Protein AF-A0A9D7NFA4-F1 (afdb_monomer)

Mean predicted aligned error: 12.03 Å

Sequence (186 aa):
MKTFKITTPKNRMNIIETYPKIEFDIKPDEIQGLIDNHFIDKELNLKTDITSKLKDSLTKLLYAMVWKNGDLKKIKHIIKGIQNAKEDSDDQNDALVFYQFGKYLTKASGQPIIDQHVIRAFAVYRTKEDNEISSLRKLSTSKKADKSLIDEYKKWLCSEEITDELNKNQNIPTTLIKLLSHWERQ

Foldseek 3Di:
DDDDDPDDPPDPPPCCVVPPDDPAADALVVLVVCCVVQQADPLRAGDPCNQVVDDDPVVVVVVVVCVVVVNRVLRSLLSCLNNCLVPPDPVPFPPVQSSLNSSVRNVDPLRARDDLVLLLLLVLVPDPDPVVNVVSVVPPDDGPVSSVSSVVVSVVVVDPVPDPVLVVCPDDRSSVVVNVVVVVVD

Structure (mmCIF, N/CA/C/O backbone):
data_AF-A0A9D7NFA4-F1
#
_entry.id   AF-A0A9D7NFA4-F1
#
loop_
_atom_site.group_PDB
_atom_site.id
_atom_site.type_symbol
_atom_site.label_atom_id
_atom_site.label_alt_id
_atom_site.label_comp_id
_atom_site.label_asym_id
_atom_site.label_entity_id
_atom_site.label_seq_id
_atom_site.pdbx_PDB_ins_code
_atom_site.Cartn_x
_atom_site.Cartn_y
_atom_site.Cartn_z
_atom_site.occupancy
_atom_site.B_iso_or_equiv
_atom_site.auth_seq_id
_atom_site.auth_comp_id
_atom_site.auth_asym_id
_atom_site.auth_atom_id
_atom_site.pdbx_PDB_model_num
ATOM 1 N N . MET A 1 1 ? 33.292 -29.415 -27.892 1.00 36.66 1 MET A N 1
ATOM 2 C CA . MET A 1 1 ? 31.980 -28.968 -27.378 1.00 36.66 1 MET A CA 1
ATOM 3 C C . MET A 1 1 ? 32.005 -29.135 -25.859 1.00 36.66 1 MET A C 1
ATOM 5 O O . MET A 1 1 ? 32.055 -30.264 -25.395 1.00 36.66 1 MET A O 1
ATOM 9 N N . LYS A 1 2 ? 32.141 -28.050 -25.083 1.00 31.20 2 LYS A N 1
ATOM 10 C CA . LYS A 1 2 ? 32.174 -28.118 -23.610 1.00 31.20 2 LYS A CA 1
ATOM 11 C C . LYS A 1 2 ? 30.743 -27.969 -23.091 1.00 31.20 2 LYS A C 1
ATOM 13 O O . LYS A 1 2 ? 30.149 -26.910 -23.242 1.00 31.20 2 LYS A O 1
ATOM 18 N N . THR A 1 3 ? 30.191 -29.029 -22.513 1.00 29.86 3 THR A N 1
ATOM 19 C CA . THR A 1 3 ? 28.924 -28.995 -21.773 1.00 29.86 3 THR A CA 1
ATOM 20 C C . THR A 1 3 ? 29.118 -28.213 -20.477 1.00 29.86 3 THR A C 1
ATOM 22 O O . THR A 1 3 ? 29.822 -28.674 -19.577 1.00 29.86 3 THR A O 1
ATOM 25 N N . PHE A 1 4 ? 28.500 -27.037 -20.380 1.00 29.89 4 PHE A N 1
ATOM 26 C CA . PHE A 1 4 ? 28.385 -26.298 -19.127 1.00 29.89 4 PHE A CA 1
ATOM 27 C C . PHE A 1 4 ? 27.363 -27.006 -18.231 1.00 29.89 4 PHE A C 1
ATOM 29 O O . PHE A 1 4 ? 26.175 -27.054 -18.541 1.00 29.89 4 PHE A O 1
ATOM 36 N N . LYS A 1 5 ? 27.829 -27.589 -17.123 1.00 34.84 5 LYS A N 1
ATOM 37 C CA . LYS A 1 5 ? 26.946 -28.024 -16.038 1.00 34.84 5 LYS A CA 1
ATOM 38 C C . LYS A 1 5 ? 26.485 -26.778 -15.291 1.00 34.84 5 LYS A C 1
ATOM 40 O O . LYS A 1 5 ? 27.289 -26.143 -14.616 1.00 34.84 5 LYS A O 1
ATOM 45 N N . ILE A 1 6 ? 25.202 -26.450 -15.406 1.00 37.06 6 ILE A N 1
ATOM 46 C CA . ILE A 1 6 ? 24.556 -25.456 -14.549 1.00 37.06 6 ILE A CA 1
ATOM 47 C C . ILE A 1 6 ? 24.510 -26.056 -13.140 1.00 37.06 6 ILE A C 1
ATOM 49 O O . ILE A 1 6 ? 23.705 -26.939 -12.852 1.00 37.06 6 ILE A O 1
ATOM 53 N N . THR A 1 7 ? 25.421 -25.635 -12.266 1.00 39.03 7 THR A N 1
ATOM 54 C CA . THR A 1 7 ? 25.309 -25.896 -10.830 1.00 39.03 7 THR A CA 1
ATOM 55 C C . THR A 1 7 ? 24.300 -24.918 -10.251 1.00 39.03 7 THR A C 1
ATOM 57 O O . THR A 1 7 ? 24.555 -23.717 -10.206 1.00 39.03 7 THR A O 1
ATOM 60 N N . THR A 1 8 ? 23.152 -25.429 -9.815 1.00 39.62 8 THR A N 1
ATOM 61 C CA . THR A 1 8 ? 22.122 -24.661 -9.115 1.00 39.62 8 THR A CA 1
ATOM 62 C C . THR A 1 8 ? 22.730 -24.035 -7.852 1.00 39.62 8 THR A C 1
ATOM 64 O O . THR A 1 8 ? 23.309 -24.765 -7.039 1.00 39.62 8 THR A O 1
ATOM 67 N N . PRO A 1 9 ? 22.643 -22.708 -7.650 1.00 41.84 9 PRO A N 1
ATOM 68 C CA . PRO A 1 9 ? 23.208 -22.078 -6.465 1.00 41.84 9 PRO A CA 1
ATOM 69 C C . PRO A 1 9 ? 22.494 -22.585 -5.205 1.00 41.84 9 PRO A C 1
ATOM 71 O O . PRO A 1 9 ? 21.267 -22.598 -5.120 1.00 41.84 9 PRO A O 1
ATOM 74 N N . LYS A 1 10 ? 23.291 -22.985 -4.210 1.00 45.09 10 LYS A N 1
ATOM 75 C CA . LYS A 1 10 ? 22.898 -23.647 -2.948 1.00 45.09 10 LYS A CA 1
ATOM 76 C C . LYS A 1 10 ? 21.999 -22.800 -2.020 1.00 45.09 10 LYS A C 1
ATOM 78 O O . LYS A 1 10 ? 21.575 -23.293 -0.984 1.00 45.09 10 LYS A O 1
ATOM 83 N N . ASN A 1 11 ? 21.702 -21.552 -2.397 1.00 44.97 11 ASN A N 1
ATOM 84 C CA . ASN A 1 11 ? 21.015 -20.534 -1.591 1.00 44.97 11 ASN A CA 1
ATOM 85 C C . ASN A 1 11 ? 19.738 -20.000 -2.268 1.00 44.97 11 ASN A C 1
ATOM 87 O O . ASN A 1 11 ? 19.486 -18.796 -2.265 1.00 44.97 11 ASN A O 1
ATOM 91 N N . ARG A 1 12 ? 18.909 -20.860 -2.869 1.00 47.62 12 ARG A N 1
ATOM 92 C CA . ARG A 1 12 ? 17.528 -20.450 -3.164 1.00 47.62 12 ARG A CA 1
ATOM 93 C C . ARG A 1 12 ? 16.765 -20.457 -1.838 1.00 47.62 12 ARG A C 1
ATOM 95 O O . ARG A 1 12 ? 16.464 -21.530 -1.326 1.00 47.62 12 ARG A O 1
ATOM 102 N N . MET A 1 13 ? 16.505 -19.280 -1.255 1.00 48.34 13 MET A N 1
ATOM 103 C CA . MET A 1 13 ? 15.534 -19.177 -0.158 1.00 48.34 13 MET A CA 1
ATOM 104 C C . MET A 1 13 ? 14.236 -19.833 -0.625 1.00 48.34 13 MET A C 1
ATOM 106 O O . MET A 1 13 ? 13.799 -19.584 -1.752 1.00 48.34 13 MET A O 1
ATOM 110 N N . ASN A 1 14 ? 13.613 -20.654 0.218 1.00 53.94 14 ASN A N 1
ATOM 111 C CA . ASN A 1 14 ? 12.249 -21.088 -0.039 1.00 53.94 14 ASN A CA 1
ATOM 112 C C . ASN A 1 14 ? 11.329 -19.880 0.203 1.00 53.94 14 ASN A C 1
ATOM 114 O O . ASN A 1 14 ? 10.834 -19.652 1.308 1.00 53.94 14 ASN A O 1
ATOM 118 N N . ILE A 1 15 ? 11.215 -19.026 -0.821 1.00 54.88 15 ILE A N 1
ATOM 119 C CA . ILE A 1 15 ? 10.552 -17.714 -0.755 1.00 54.88 15 ILE A CA 1
ATOM 120 C C . ILE A 1 15 ? 9.106 -17.870 -0.277 1.00 54.88 15 ILE A C 1
ATOM 122 O O . ILE A 1 15 ? 8.622 -17.024 0.462 1.00 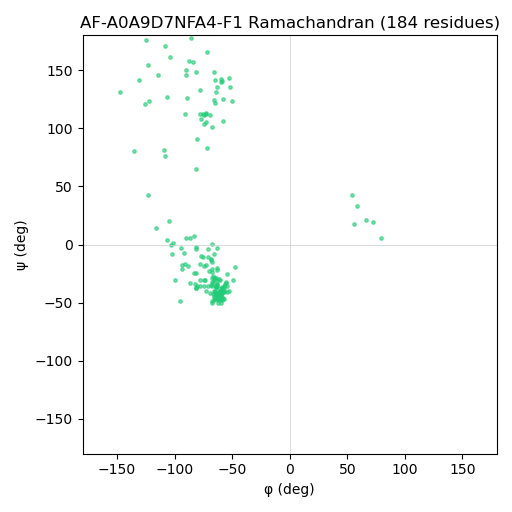54.88 15 ILE A O 1
ATOM 126 N N . ILE A 1 16 ? 8.450 -18.974 -0.641 1.00 56.06 16 ILE A N 1
ATOM 127 C CA . ILE A 1 16 ? 7.048 -19.249 -0.313 1.00 56.06 16 ILE A CA 1
ATOM 128 C C . ILE A 1 16 ? 6.868 -19.512 1.188 1.00 56.06 16 ILE A C 1
ATOM 130 O O . ILE A 1 16 ? 5.932 -18.994 1.790 1.00 56.06 16 ILE A O 1
ATOM 134 N N . GLU A 1 17 ? 7.776 -20.271 1.806 1.00 61.81 17 GLU A N 1
ATOM 135 C CA . GLU A 1 17 ? 7.734 -20.556 3.249 1.00 61.81 17 GLU A CA 1
ATOM 136 C C . GLU A 1 17 ? 8.142 -19.341 4.089 1.00 61.81 17 GLU A C 1
ATOM 138 O O . GLU A 1 17 ? 7.654 -19.160 5.202 1.00 61.81 17 GLU A O 1
ATOM 143 N N . THR A 1 18 ? 9.024 -18.493 3.554 1.00 62.25 18 THR A N 1
ATOM 144 C CA . THR A 1 18 ? 9.566 -17.336 4.287 1.00 62.25 18 THR A CA 1
ATOM 145 C C . THR A 1 18 ? 8.674 -16.096 4.155 1.00 62.25 18 THR A C 1
ATOM 147 O O . THR A 1 18 ? 8.568 -15.306 5.091 1.00 62.25 18 THR A O 1
ATOM 150 N N . TYR A 1 19 ? 8.018 -15.923 3.005 1.00 67.81 19 TYR A N 1
ATOM 151 C CA . TYR A 1 19 ? 7.175 -14.774 2.678 1.00 67.81 19 TYR A CA 1
ATOM 152 C C . TYR A 1 19 ? 5.869 -15.254 2.035 1.00 67.81 19 TYR A C 1
ATOM 154 O O . TYR A 1 19 ? 5.738 -15.237 0.805 1.00 67.81 19 TYR A O 1
ATOM 162 N N . PRO A 1 20 ? 4.897 -15.700 2.851 1.00 74.19 20 PRO A N 1
ATOM 163 C CA . PRO A 1 20 ? 3.624 -16.177 2.339 1.00 74.19 20 PRO A CA 1
ATOM 164 C C . PRO A 1 20 ? 2.913 -15.077 1.550 1.00 74.19 20 PRO A C 1
ATOM 166 O O . PRO A 1 20 ? 2.953 -13.891 1.893 1.00 74.19 20 PRO A O 1
ATOM 169 N N . LYS A 1 21 ? 2.245 -15.483 0.471 1.00 78.31 21 LYS A N 1
ATOM 170 C CA . LYS A 1 21 ? 1.473 -14.575 -0.373 1.00 78.31 21 LYS A CA 1
ATOM 171 C C . LYS A 1 21 ? 0.298 -13.989 0.413 1.00 78.31 21 LYS A C 1
ATOM 173 O O . LYS A 1 21 ? -0.368 -14.670 1.187 1.00 78.31 21 LYS A O 1
ATOM 178 N N . ILE A 1 22 ? 0.024 -12.707 0.175 1.00 84.62 22 ILE A N 1
ATOM 179 C CA . ILE A 1 22 ? -1.189 -12.047 0.668 1.00 84.62 22 ILE A CA 1
ATOM 180 C C . ILE A 1 22 ? -2.371 -12.563 -0.160 1.00 84.62 22 ILE A C 1
ATOM 182 O O . ILE A 1 22 ? -2.508 -12.180 -1.326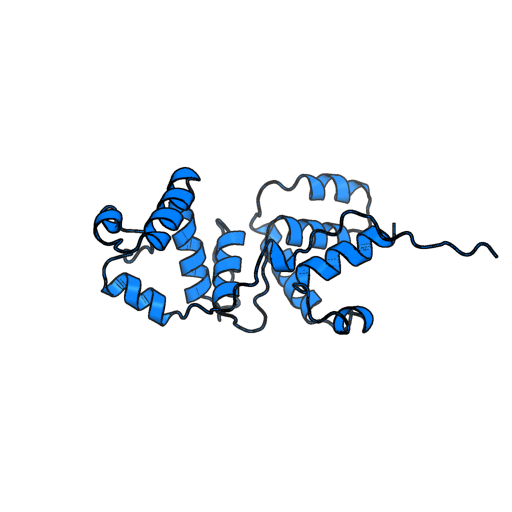 1.00 84.62 22 ILE A O 1
ATOM 186 N N . GLU A 1 23 ? -3.193 -13.430 0.430 1.00 88.56 23 GLU A N 1
ATOM 187 C CA . GLU A 1 23 ? -4.351 -14.055 -0.233 1.00 88.56 23 GLU A CA 1
ATOM 188 C C . GLU A 1 23 ? -5.645 -13.237 -0.129 1.00 88.56 23 GLU A C 1
ATOM 190 O O . GLU A 1 23 ? -6.549 -13.433 -0.933 1.00 88.56 23 GLU A O 1
ATOM 195 N N . PHE A 1 24 ? -5.729 -12.297 0.813 1.00 91.25 24 PHE A N 1
ATOM 196 C CA . PHE A 1 24 ? -6.901 -11.434 0.964 1.00 91.25 24 PHE A CA 1
ATOM 197 C C . PHE A 1 24 ? -6.852 -10.219 0.030 1.00 91.25 24 PHE A C 1
ATOM 199 O O . PHE A 1 24 ? -5.776 -9.774 -0.391 1.00 91.25 24 PHE A O 1
ATOM 206 N N . ASP A 1 25 ? -8.029 -9.671 -0.255 1.00 94.62 25 ASP A N 1
ATOM 207 C CA . ASP A 1 25 ? -8.237 -8.342 -0.813 1.00 94.62 25 ASP A CA 1
ATOM 208 C C . ASP A 1 25 ? -8.718 -7.361 0.267 1.00 94.62 25 ASP A C 1
ATOM 210 O O . ASP A 1 25 ? -9.170 -7.771 1.334 1.00 94.62 25 ASP A O 1
ATOM 214 N N . ILE A 1 26 ? -8.583 -6.059 0.005 1.00 95.88 26 ILE A N 1
ATOM 215 C CA . ILE A 1 26 ? -9.225 -5.007 0.803 1.00 95.88 26 ILE A CA 1
ATOM 216 C C . ILE A 1 26 ? -10.098 -4.171 -0.120 1.00 95.88 26 ILE A C 1
ATOM 218 O O . ILE A 1 26 ? -9.616 -3.602 -1.106 1.00 95.88 26 ILE A O 1
ATOM 222 N N . LYS A 1 27 ? -11.380 -4.074 0.217 1.00 94.50 27 LYS A N 1
ATOM 223 C CA . LYS A 1 27 ? -12.373 -3.337 -0.562 1.00 94.50 27 LYS A CA 1
ATOM 224 C C . LYS A 1 27 ? -12.468 -1.880 -0.105 1.00 94.50 27 LYS A C 1
ATOM 226 O O . LYS A 1 27 ? -12.301 -1.593 1.081 1.00 94.50 27 LYS A O 1
ATOM 231 N N . PRO A 1 28 ? -12.818 -0.946 -1.008 1.00 93.12 28 PRO A N 1
ATOM 232 C CA . PRO A 1 28 ? -13.076 0.443 -0.629 1.00 93.12 28 PRO A CA 1
ATOM 233 C C . PRO A 1 28 ? -14.125 0.596 0.486 1.00 93.12 28 PRO A C 1
ATOM 235 O O . PRO A 1 28 ? -13.958 1.437 1.365 1.00 93.12 28 PRO A O 1
ATOM 238 N N . ASP A 1 29 ? -15.153 -0.257 0.514 1.00 94.19 29 ASP A N 1
ATOM 239 C CA . ASP A 1 29 ? -16.201 -0.213 1.545 1.00 94.19 29 ASP A CA 1
ATOM 240 C C . ASP A 1 29 ? -15.679 -0.598 2.941 1.00 94.19 29 ASP A C 1
ATOM 242 O O . ASP A 1 29 ? -16.161 -0.087 3.950 1.00 94.19 29 ASP A O 1
ATOM 246 N N . GLU A 1 30 ? -14.647 -1.445 3.028 1.00 95.56 30 GLU A N 1
ATOM 247 C CA . GLU A 1 30 ? -14.002 -1.763 4.309 1.00 95.56 30 GLU A CA 1
ATOM 248 C C . GLU A 1 30 ? -13.267 -0.543 4.871 1.00 95.56 30 GLU A C 1
ATOM 250 O O . GLU A 1 30 ? -13.298 -0.297 6.077 1.00 95.56 30 GLU A O 1
ATOM 255 N N . ILE A 1 31 ? -12.672 0.276 3.996 1.00 95.25 31 ILE A N 1
ATOM 256 C CA . ILE A 1 31 ? -12.083 1.563 4.383 1.00 95.25 31 ILE A CA 1
ATOM 257 C C . ILE A 1 31 ? -13.164 2.518 4.884 1.00 95.25 31 ILE A C 1
ATOM 259 O O . ILE A 1 31 ? -12.956 3.179 5.902 1.00 95.25 31 ILE A O 1
ATOM 263 N N . GLN A 1 32 ? -14.320 2.569 4.218 1.00 93.44 32 GLN A N 1
ATOM 264 C CA . GLN A 1 32 ? -15.445 3.373 4.694 1.00 93.44 32 GLN A CA 1
ATOM 265 C C . GLN A 1 32 ? -15.880 2.928 6.097 1.00 93.44 32 GLN A C 1
ATOM 267 O O . GLN A 1 32 ? -16.026 3.760 6.990 1.00 93.44 32 GLN A O 1
ATOM 272 N N . GLY A 1 33 ? -15.930 1.616 6.344 1.00 94.94 33 GLY A N 1
ATOM 273 C CA . GLY A 1 33 ? -16.165 1.063 7.675 1.00 94.94 33 GLY A CA 1
ATOM 274 C C . GLY A 1 33 ? -15.151 1.535 8.727 1.00 94.94 33 GLY A C 1
ATOM 275 O O . GLY A 1 33 ? -15.528 1.771 9.874 1.00 94.94 33 GLY A O 1
ATOM 276 N N . LEU A 1 34 ? -13.876 1.732 8.375 1.00 93.88 34 LEU A N 1
ATOM 277 C CA . LEU A 1 34 ? -12.877 2.284 9.303 1.00 93.88 34 LEU A CA 1
ATOM 278 C C . LEU A 1 34 ? -13.135 3.760 9.642 1.00 93.88 34 LEU A C 1
ATOM 280 O O . LEU A 1 34 ? -12.868 4.172 10.776 1.00 93.88 34 LEU A O 1
ATOM 284 N N . ILE A 1 35 ? -13.647 4.546 8.689 1.00 93.62 35 ILE A N 1
ATOM 285 C CA . ILE A 1 35 ? -14.050 5.944 8.911 1.00 93.62 35 ILE A CA 1
ATOM 286 C C . ILE A 1 35 ? -15.262 5.975 9.847 1.00 93.62 35 ILE A C 1
ATOM 288 O O . ILE A 1 35 ? -15.232 6.649 10.878 1.00 93.62 35 ILE A O 1
ATOM 292 N N . ASP A 1 36 ? -16.290 5.188 9.536 1.00 94.06 36 ASP A N 1
ATOM 293 C CA . ASP A 1 36 ? -17.557 5.166 10.274 1.00 94.06 36 ASP A CA 1
ATOM 294 C C . ASP A 1 36 ? -17.362 4.680 11.721 1.00 94.06 36 ASP A C 1
ATOM 296 O O . ASP A 1 36 ? -17.931 5.227 12.668 1.00 94.06 36 ASP A O 1
ATOM 300 N N . ASN A 1 37 ? -16.465 3.711 11.929 1.00 91.75 37 ASN A N 1
ATOM 301 C CA . ASN A 1 37 ? -16.087 3.218 13.257 1.00 91.75 37 ASN A CA 1
ATOM 302 C C . ASN A 1 37 ? -15.016 4.080 13.959 1.00 91.75 37 ASN A C 1
ATOM 304 O O . ASN A 1 37 ? -14.520 3.720 15.031 1.00 91.75 37 ASN A O 1
ATOM 308 N N . HIS A 1 38 ? -14.665 5.237 13.389 1.00 91.69 38 HIS A N 1
ATOM 309 C CA . HIS A 1 38 ? -13.732 6.206 13.964 1.00 91.69 38 HIS A CA 1
ATOM 310 C C . HIS A 1 38 ? -12.330 5.623 14.243 1.00 91.69 38 HIS A C 1
ATOM 312 O O . HIS A 1 38 ? -11.683 6.001 15.226 1.00 91.69 38 HIS A O 1
ATOM 318 N N . PHE A 1 39 ? -11.853 4.684 13.420 1.00 92.81 39 PHE A N 1
ATOM 319 C CA . PHE A 1 39 ? -10.454 4.229 13.445 1.00 92.81 39 PHE A CA 1
ATOM 320 C C . PHE A 1 39 ? -9.542 5.199 12.688 1.00 92.81 39 PHE A C 1
ATOM 322 O O . PHE A 1 39 ? -8.408 5.444 13.108 1.00 92.81 39 PHE A O 1
ATOM 329 N N . ILE A 1 40 ? -10.062 5.782 11.608 1.00 94.31 40 ILE A N 1
ATOM 330 C CA . ILE A 1 40 ? -9.400 6.809 10.802 1.00 94.31 40 ILE A CA 1
ATOM 331 C C . ILE A 1 40 ? -10.260 8.075 10.714 1.00 94.31 40 ILE A C 1
ATOM 333 O O . ILE A 1 40 ? -11.474 8.030 10.908 1.00 94.31 40 ILE A O 1
ATOM 337 N N . ASP A 1 41 ? -9.625 9.223 10.489 1.00 93.12 41 ASP A N 1
ATOM 338 C CA . ASP A 1 41 ? -10.311 10.482 10.185 1.00 93.12 41 ASP A CA 1
ATOM 339 C C . ASP A 1 41 ? -10.622 10.637 8.686 1.00 93.12 41 ASP A C 1
ATOM 341 O O . ASP A 1 41 ? -10.303 9.771 7.868 1.00 93.12 41 ASP A O 1
ATOM 345 N N . LYS A 1 42 ? -11.287 11.742 8.324 1.00 90.31 42 LYS A N 1
ATOM 346 C CA . LYS A 1 42 ? -11.664 12.035 6.931 1.00 90.31 42 LYS A CA 1
ATOM 347 C C . LYS A 1 42 ? -10.438 12.304 6.056 1.00 90.31 42 LYS A C 1
ATOM 349 O O . LYS A 1 42 ? -10.492 12.153 4.841 1.00 90.31 42 LYS A O 1
ATOM 354 N N . GLU A 1 43 ? -9.329 12.672 6.681 1.00 90.88 43 GLU A N 1
ATOM 355 C CA . GLU A 1 43 ? -8.019 12.885 6.087 1.00 90.88 43 GLU A CA 1
ATOM 356 C C . GLU A 1 43 ? -7.192 11.583 5.994 1.00 90.88 43 GLU A C 1
ATOM 358 O O . GLU A 1 43 ? -6.032 11.616 5.565 1.00 90.88 43 GLU A O 1
ATOM 363 N N . LEU A 1 44 ? -7.798 10.436 6.338 1.00 92.62 44 LEU A N 1
ATOM 364 C CA . LEU A 1 44 ? -7.246 9.077 6.283 1.00 92.62 44 LEU A CA 1
ATOM 365 C C . LEU A 1 44 ? -6.081 8.824 7.254 1.00 92.62 44 LEU A C 1
ATOM 367 O O . LEU A 1 44 ? -5.280 7.906 7.052 1.00 92.62 44 LEU A O 1
ATOM 371 N N . ASN A 1 45 ? -5.959 9.624 8.312 1.00 92.94 45 ASN A N 1
ATOM 372 C CA . ASN A 1 45 ? -5.000 9.396 9.387 1.00 92.94 45 ASN A CA 1
ATOM 373 C C . ASN A 1 45 ? -5.628 8.539 10.485 1.00 92.94 45 ASN A C 1
ATOM 375 O O . ASN A 1 45 ? -6.813 8.656 10.792 1.00 92.94 45 ASN A O 1
ATOM 379 N N . LEU A 1 46 ? -4.811 7.698 11.122 1.00 92.44 46 LEU A N 1
ATOM 380 C CA . LEU A 1 46 ? -5.229 6.969 12.317 1.00 92.44 46 LEU A CA 1
ATOM 381 C C . LEU A 1 46 ? -5.534 7.953 13.449 1.00 92.44 46 LEU A C 1
ATOM 383 O O . LEU A 1 46 ? -4.750 8.871 13.709 1.00 92.44 46 LEU A O 1
ATOM 387 N N . LYS A 1 47 ? -6.647 7.735 14.153 1.00 91.12 47 LYS A N 1
ATOM 388 C CA . LYS A 1 47 ? -6.990 8.520 15.343 1.00 91.12 47 LYS A CA 1
ATOM 389 C C . LYS A 1 47 ? -5.982 8.277 16.473 1.00 91.12 47 LYS A C 1
ATOM 391 O O . LYS A 1 47 ? -5.435 7.185 16.618 1.00 91.12 47 LYS A O 1
ATOM 396 N N . THR A 1 48 ? -5.737 9.292 17.299 1.00 85.94 48 THR A N 1
ATOM 397 C CA . THR A 1 48 ? -4.735 9.239 18.381 1.00 85.94 48 THR A CA 1
ATOM 398 C C . THR A 1 48 ? -5.095 8.260 19.499 1.00 85.94 48 THR A C 1
ATOM 400 O O . THR A 1 48 ? -4.206 7.717 20.149 1.00 85.94 48 THR A O 1
ATOM 403 N N . ASP A 1 49 ? -6.384 7.999 19.702 1.00 89.06 49 ASP A N 1
ATOM 404 C CA . ASP A 1 49 ? -6.931 7.086 20.707 1.00 89.06 49 ASP A CA 1
ATOM 405 C C . ASP A 1 49 ? -7.088 5.642 20.196 1.00 89.06 49 ASP A C 1
ATOM 407 O O . ASP A 1 49 ? -7.612 4.788 20.916 1.00 89.06 49 ASP A O 1
ATOM 411 N N . ILE A 1 50 ? -6.621 5.335 18.977 1.00 90.81 50 ILE A N 1
ATOM 412 C CA . ILE A 1 50 ? -6.826 4.033 18.323 1.00 90.81 50 ILE A CA 1
ATOM 413 C C . ILE A 1 50 ? -6.343 2.848 19.164 1.00 90.81 50 ILE A C 1
ATOM 415 O O . ILE A 1 50 ? -6.962 1.787 19.137 1.00 90.81 50 ILE A O 1
ATOM 419 N N . THR A 1 51 ? -5.285 3.023 19.961 1.00 90.81 51 THR A N 1
ATOM 420 C CA . THR A 1 51 ? -4.712 1.967 20.812 1.00 90.81 51 THR A CA 1
ATOM 421 C C . THR A 1 51 ? -5.708 1.426 21.834 1.00 90.81 51 THR A C 1
ATOM 423 O O . THR A 1 51 ? -5.663 0.238 22.144 1.00 90.81 51 THR A O 1
ATOM 426 N N . SER A 1 52 ? -6.647 2.256 22.302 1.00 91.19 52 SER A N 1
ATOM 427 C CA . SER A 1 52 ? -7.724 1.840 23.210 1.00 91.19 52 SER A CA 1
ATOM 428 C C . SER A 1 52 ? -8.769 0.942 22.533 1.00 91.19 52 SER A C 1
ATOM 430 O O . SER A 1 52 ? -9.451 0.166 23.201 1.00 91.19 52 SER A O 1
ATOM 432 N N . LYS A 1 53 ? -8.871 1.011 21.198 1.00 90.06 53 LYS A N 1
ATOM 433 C CA . LYS A 1 53 ? -9.824 0.249 20.376 1.00 90.06 53 LYS A CA 1
ATOM 434 C C . LYS A 1 53 ? -9.254 -1.087 19.894 1.00 90.06 53 LYS A C 1
ATOM 436 O O . LYS A 1 53 ? -10.020 -1.957 19.482 1.00 90.06 53 LYS A O 1
ATOM 441 N N . LEU A 1 54 ? -7.932 -1.274 19.952 1.00 91.94 54 LEU A N 1
ATOM 442 C CA . LEU A 1 54 ? -7.276 -2.518 19.546 1.00 91.94 54 LEU A CA 1
ATOM 443 C C . LEU A 1 54 ? -7.502 -3.594 20.613 1.00 91.94 54 LEU A C 1
ATOM 445 O O . LEU A 1 54 ? -6.980 -3.503 21.725 1.00 91.94 54 LEU A O 1
ATOM 449 N N . LYS A 1 55 ? -8.277 -4.630 20.285 1.00 90.75 55 LYS A N 1
ATOM 450 C CA . LYS A 1 55 ? -8.625 -5.695 21.240 1.00 90.75 55 LYS A CA 1
ATOM 451 C C . LYS A 1 55 ? -7.689 -6.891 21.130 1.00 90.75 55 LYS A C 1
ATOM 453 O O . LYS A 1 55 ? -7.154 -7.339 22.147 1.00 90.75 55 LYS A O 1
ATOM 458 N N . ASP A 1 56 ? -7.458 -7.369 19.915 1.00 94.94 56 ASP A N 1
ATOM 459 C CA . ASP A 1 56 ? -6.720 -8.599 19.663 1.00 94.94 56 ASP A CA 1
ATOM 460 C C . ASP A 1 56 ? -5.194 -8.398 19.704 1.00 94.94 56 ASP A C 1
ATOM 462 O O . ASP A 1 56 ? -4.656 -7.328 19.403 1.00 94.94 56 ASP A O 1
ATOM 466 N N . SER A 1 57 ? -4.484 -9.445 20.127 1.00 96.69 57 SER A N 1
ATOM 467 C CA . SER A 1 57 ? -3.031 -9.403 20.322 1.00 96.69 57 SER A CA 1
ATOM 468 C C . SER A 1 57 ? -2.257 -9.255 19.014 1.00 96.69 57 SER A C 1
ATOM 470 O O . SER A 1 57 ? -1.209 -8.612 19.004 1.00 96.69 57 SER A O 1
ATOM 472 N N . LEU A 1 58 ? -2.765 -9.810 17.910 1.00 95.81 58 LEU A N 1
ATOM 473 C CA . LEU A 1 58 ? -2.097 -9.738 16.613 1.00 95.81 58 LEU A CA 1
ATOM 474 C C . LEU A 1 58 ? -2.091 -8.298 16.087 1.00 95.81 58 LEU A C 1
ATOM 476 O O . LEU A 1 58 ? -1.029 -7.774 15.760 1.00 95.81 58 LEU A O 1
ATOM 480 N N . THR A 1 59 ? -3.232 -7.612 16.098 1.00 94.06 59 THR A N 1
ATOM 481 C CA . THR A 1 59 ? -3.342 -6.208 15.686 1.00 94.06 59 THR A CA 1
ATOM 482 C C . THR A 1 59 ? -2.499 -5.296 16.569 1.00 94.06 59 THR A C 1
ATOM 484 O O . THR A 1 59 ? -1.856 -4.381 16.060 1.0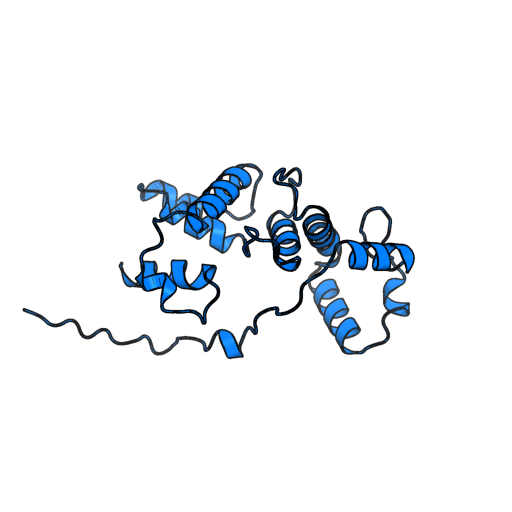0 94.06 59 THR A O 1
ATOM 487 N N . LYS A 1 60 ? -2.422 -5.558 17.882 1.00 95.69 60 LYS A N 1
ATOM 488 C CA . LYS A 1 60 ? -1.518 -4.823 18.787 1.00 95.69 60 LYS A CA 1
ATOM 489 C C . LYS A 1 60 ? -0.051 -4.977 18.384 1.00 95.69 60 LYS A C 1
ATOM 491 O O . LYS A 1 60 ? 0.671 -3.982 18.357 1.00 95.69 60 LYS A O 1
ATOM 496 N N . LEU A 1 61 ? 0.384 -6.193 18.046 1.00 97.38 61 LEU A N 1
ATOM 497 C CA . LEU A 1 61 ? 1.752 -6.457 17.585 1.00 97.38 61 LEU A CA 1
ATOM 498 C C . LEU A 1 61 ? 2.038 -5.778 16.241 1.00 97.38 61 LEU A C 1
ATOM 500 O O . LEU A 1 61 ? 3.070 -5.123 16.096 1.00 97.38 61 LEU A O 1
ATOM 504 N N . LEU A 1 62 ? 1.112 -5.877 15.284 1.00 94.81 62 LEU A N 1
ATOM 505 C CA . LEU A 1 62 ? 1.230 -5.214 13.984 1.00 94.81 62 LEU A CA 1
ATOM 506 C C . LEU A 1 62 ? 1.294 -3.689 14.145 1.00 94.81 62 LEU A C 1
ATOM 508 O O . LEU A 1 62 ? 2.184 -3.050 13.587 1.00 94.81 62 LEU A O 1
ATOM 512 N N . TYR A 1 63 ? 0.424 -3.108 14.974 1.00 94.88 63 TYR A N 1
ATOM 513 C CA . TYR A 1 63 ? 0.451 -1.680 15.287 1.00 94.88 63 TYR A CA 1
ATOM 514 C C . TYR A 1 63 ? 1.779 -1.265 15.931 1.00 94.88 63 TYR A C 1
ATOM 516 O O . TYR A 1 63 ? 2.387 -0.286 15.499 1.00 94.88 63 TYR A O 1
ATOM 524 N N . ALA A 1 64 ? 2.265 -2.014 16.927 1.00 95.50 64 ALA A N 1
ATOM 525 C CA . ALA A 1 64 ? 3.532 -1.727 17.600 1.00 95.50 64 ALA A CA 1
ATOM 526 C C . ALA A 1 64 ? 4.725 -1.765 16.631 1.00 95.50 64 ALA A C 1
ATOM 528 O O . ALA A 1 64 ? 5.596 -0.896 16.697 1.00 95.50 64 ALA A O 1
ATOM 529 N N . MET A 1 65 ? 4.744 -2.720 15.698 1.00 96.56 65 MET A N 1
ATOM 530 C CA . MET A 1 65 ? 5.764 -2.806 14.649 1.00 96.56 65 MET A CA 1
ATOM 531 C C . MET A 1 65 ? 5.741 -1.585 13.725 1.00 96.56 65 MET A C 1
ATOM 533 O O . MET A 1 65 ? 6.783 -0.973 13.485 1.00 96.56 65 MET A O 1
ATOM 537 N N . VAL A 1 66 ? 4.556 -1.189 13.252 1.00 94.00 66 VAL A N 1
ATOM 538 C CA . VAL A 1 66 ? 4.391 -0.011 12.386 1.00 94.00 66 VAL A CA 1
ATOM 539 C C . VAL A 1 66 ? 4.758 1.279 13.130 1.00 94.00 66 VAL A C 1
ATOM 541 O O . VAL A 1 66 ? 5.437 2.141 12.570 1.00 94.00 66 VAL A O 1
ATOM 544 N N . TRP A 1 67 ? 4.368 1.412 14.403 1.00 94.38 67 TRP A N 1
ATOM 545 C CA . TRP A 1 67 ? 4.731 2.551 15.252 1.00 94.38 67 TRP A CA 1
ATOM 546 C C . TRP A 1 67 ? 6.247 2.644 15.456 1.00 94.38 67 TRP A C 1
ATOM 548 O O . TRP A 1 67 ? 6.829 3.694 15.188 1.00 94.38 67 TRP A O 1
ATOM 558 N N . LYS A 1 68 ? 6.900 1.538 15.843 1.00 95.56 68 LYS A N 1
ATOM 559 C CA . LYS A 1 68 ? 8.356 1.469 16.060 1.00 95.56 68 LYS A CA 1
ATOM 560 C C . LYS A 1 68 ? 9.144 1.868 14.811 1.00 95.56 68 LYS A C 1
ATOM 562 O O . LYS A 1 68 ? 10.187 2.503 14.928 1.00 95.56 68 LYS A O 1
ATOM 567 N N . ASN A 1 69 ? 8.657 1.496 13.630 1.00 93.06 69 ASN A N 1
ATOM 568 C CA . ASN A 1 69 ? 9.313 1.809 12.362 1.00 93.06 69 ASN A CA 1
ATOM 569 C C . ASN A 1 69 ? 9.016 3.235 11.855 1.00 93.06 69 ASN A C 1
ATOM 571 O O . ASN A 1 69 ? 9.570 3.645 10.839 1.00 93.06 69 ASN A O 1
ATOM 575 N N . GLY A 1 70 ? 8.163 4.006 12.542 1.00 90.81 70 GLY A N 1
ATOM 576 C CA . GLY A 1 70 ? 7.762 5.348 12.106 1.00 90.81 70 GLY A CA 1
ATOM 577 C C . GLY A 1 70 ? 6.809 5.345 10.903 1.00 90.81 70 GLY A C 1
ATOM 578 O O . GLY A 1 70 ? 6.662 6.358 10.218 1.00 90.81 70 GLY A O 1
ATOM 579 N N . ASP A 1 71 ? 6.142 4.21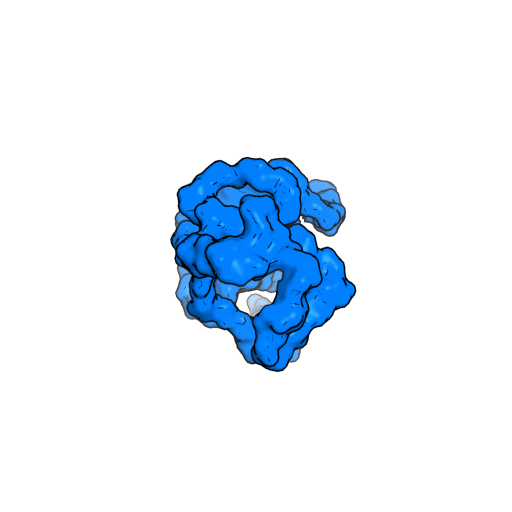8 10.647 1.00 92.50 71 ASP A N 1
ATOM 580 C CA . ASP A 1 71 ? 5.395 3.961 9.415 1.00 92.50 71 ASP A CA 1
ATOM 581 C C . ASP A 1 71 ? 3.903 4.304 9.512 1.00 92.50 71 ASP A C 1
ATOM 583 O O . ASP A 1 71 ? 3.193 4.253 8.509 1.00 92.50 71 ASP A O 1
ATOM 587 N N . LEU A 1 72 ? 3.403 4.730 10.677 1.00 91.75 72 LEU A N 1
ATOM 588 C CA . LEU A 1 72 ? 1.973 5.030 10.861 1.00 91.75 72 LEU A CA 1
ATOM 589 C C . LEU A 1 72 ? 1.455 6.080 9.873 1.00 91.75 72 LEU A C 1
ATOM 591 O O . LEU A 1 72 ? 0.375 5.932 9.308 1.00 91.75 72 LEU A O 1
ATOM 595 N N . LYS A 1 73 ? 2.257 7.115 9.595 1.00 90.19 73 LYS A N 1
ATOM 596 C CA . LYS A 1 73 ? 1.904 8.165 8.625 1.00 90.19 73 LYS A CA 1
ATOM 597 C C . LYS A 1 73 ? 1.844 7.653 7.184 1.00 90.19 73 LYS A C 1
ATOM 599 O O . LYS A 1 73 ? 1.316 8.354 6.326 1.00 90.19 73 LYS A O 1
ATOM 604 N N . LYS A 1 74 ? 2.394 6.465 6.909 1.00 91.75 74 LYS A N 1
ATOM 605 C CA . LYS A 1 74 ? 2.423 5.854 5.577 1.00 91.75 74 LYS A CA 1
ATOM 606 C C . LYS A 1 74 ? 1.126 5.114 5.252 1.00 91.75 74 LYS A C 1
ATOM 608 O O . LYS A 1 74 ? 0.774 5.025 4.079 1.00 91.75 74 LYS A O 1
ATOM 613 N N . ILE A 1 75 ? 0.375 4.676 6.271 1.00 93.62 75 ILE A N 1
ATOM 614 C CA . ILE A 1 75 ? -0.902 3.958 6.114 1.00 93.62 75 ILE A CA 1
ATOM 615 C C . ILE A 1 75 ? -1.890 4.747 5.249 1.00 93.62 75 ILE A C 1
ATOM 617 O O . ILE A 1 75 ? -2.504 4.167 4.358 1.00 93.62 75 ILE A O 1
ATOM 621 N N . LYS A 1 76 ? -1.975 6.074 5.411 1.00 94.00 76 LYS A N 1
ATOM 622 C CA . LYS A 1 76 ? -2.854 6.920 4.587 1.00 94.00 76 LYS A CA 1
ATOM 623 C C . LYS A 1 76 ? -2.604 6.768 3.082 1.00 94.00 76 LYS A C 1
ATOM 625 O O . LYS A 1 76 ? -3.532 6.872 2.293 1.00 94.00 76 LYS A O 1
ATOM 630 N N . H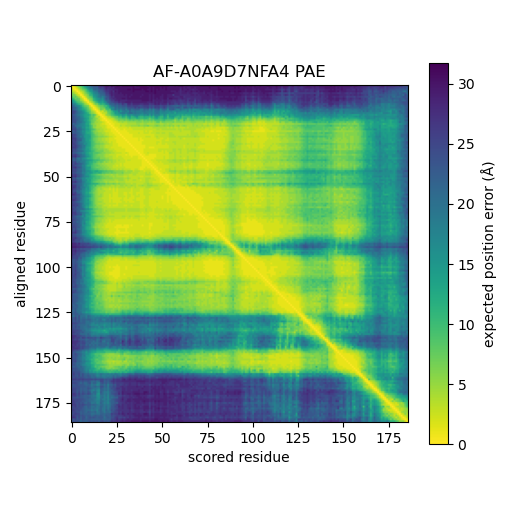IS A 1 77 ? -1.359 6.513 2.667 1.00 93.50 77 HIS A N 1
ATOM 631 C CA . HIS A 1 77 ? -1.023 6.329 1.255 1.00 93.50 77 HIS A CA 1
ATOM 632 C C . HIS A 1 77 ? -1.486 4.964 0.742 1.00 93.50 77 HIS A C 1
ATOM 634 O O . HIS A 1 77 ? -1.969 4.888 -0.382 1.00 93.50 77 HIS A O 1
ATOM 640 N N . ILE A 1 78 ? -1.424 3.925 1.582 1.00 95.00 78 ILE A N 1
ATOM 641 C CA . ILE A 1 78 ? -2.012 2.611 1.285 1.00 95.00 78 ILE A CA 1
ATOM 642 C C . ILE A 1 78 ? -3.531 2.749 1.133 1.00 95.00 78 ILE A C 1
ATOM 644 O O . ILE A 1 78 ? -4.089 2.287 0.143 1.00 95.00 78 ILE A O 1
ATOM 648 N N . ILE A 1 79 ? -4.190 3.455 2.061 1.00 95.19 79 ILE A N 1
ATOM 649 C CA . ILE A 1 79 ? -5.640 3.690 2.016 1.00 95.19 79 ILE A CA 1
ATOM 650 C C . ILE A 1 79 ? -6.042 4.424 0.729 1.00 95.19 79 ILE A C 1
ATOM 652 O O . ILE A 1 79 ? -6.953 3.982 0.033 1.00 95.19 79 ILE A O 1
ATOM 656 N N . LYS A 1 80 ? -5.322 5.491 0.361 1.00 93.88 80 LYS A N 1
ATOM 657 C CA . LYS A 1 80 ? -5.533 6.191 -0.918 1.00 93.88 80 LYS A CA 1
ATOM 658 C C . LYS A 1 80 ? -5.386 5.263 -2.123 1.00 93.88 80 LYS A C 1
ATOM 660 O O . LYS A 1 80 ? -6.157 5.362 -3.069 1.00 93.88 80 LYS A O 1
ATOM 665 N N . GLY A 1 81 ? -4.403 4.362 -2.094 1.00 93.25 81 GLY A N 1
ATOM 666 C CA . GLY A 1 81 ? -4.213 3.365 -3.146 1.00 93.25 81 GLY A CA 1
ATOM 667 C C . GLY A 1 81 ? -5.413 2.431 -3.290 1.00 93.25 81 GLY A C 1
ATOM 668 O O . GLY A 1 81 ? -5.838 2.152 -4.404 1.00 93.25 81 GLY A O 1
ATOM 669 N N . ILE A 1 82 ? -5.993 1.999 -2.168 1.00 94.62 82 ILE A N 1
ATOM 670 C CA . ILE A 1 82 ? -7.186 1.142 -2.149 1.00 94.62 82 ILE A CA 1
ATOM 671 C C . ILE A 1 82 ? -8.399 1.876 -2.734 1.00 94.62 82 ILE A C 1
ATOM 673 O O . ILE A 1 82 ? -9.096 1.329 -3.586 1.00 94.62 82 ILE A O 1
ATOM 677 N N . GLN A 1 83 ? -8.633 3.124 -2.316 1.00 92.25 83 GLN A N 1
ATOM 678 C CA . GLN A 1 83 ? -9.767 3.926 -2.794 1.00 92.25 83 GLN A CA 1
ATOM 679 C C . GLN A 1 83 ? -9.681 4.223 -4.300 1.00 92.25 83 GLN A C 1
ATOM 681 O O . GLN A 1 83 ? -10.695 4.178 -4.992 1.00 92.25 83 GLN A O 1
ATOM 686 N N . ASN A 1 84 ? -8.469 4.429 -4.820 1.00 90.44 84 ASN A N 1
ATOM 687 C CA . ASN A 1 84 ? -8.239 4.861 -6.200 1.00 90.44 84 ASN A CA 1
ATOM 688 C C . ASN A 1 84 ? -7.744 3.723 -7.111 1.00 90.44 84 ASN A C 1
ATOM 690 O O . ASN A 1 84 ? -7.142 3.969 -8.153 1.00 90.44 84 ASN A O 1
ATOM 694 N N . ALA A 1 85 ? -7.958 2.456 -6.745 1.00 85.69 85 ALA A N 1
ATOM 695 C CA . ALA A 1 85 ? -7.413 1.316 -7.491 1.00 85.69 85 ALA A CA 1
ATOM 696 C C . ALA A 1 85 ? -7.929 1.188 -8.936 1.00 85.69 85 ALA A C 1
ATOM 698 O O . ALA A 1 85 ? -7.267 0.5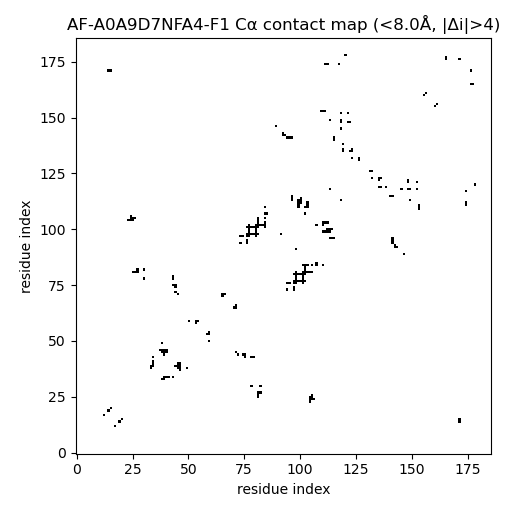70 -9.771 1.00 85.69 85 ALA A O 1
ATOM 699 N N . LYS A 1 86 ? -9.094 1.778 -9.226 1.00 80.81 86 LYS A N 1
ATOM 700 C CA . LYS A 1 86 ? -9.706 1.820 -10.564 1.00 80.81 86 LYS A CA 1
ATOM 701 C C . LYS A 1 86 ? -9.314 3.056 -11.377 1.00 80.81 86 LYS A C 1
ATOM 703 O O . LYS A 1 86 ? -9.684 3.143 -12.540 1.00 80.81 86 LYS A O 1
ATOM 708 N N . GLU A 1 87 ? -8.620 4.013 -10.769 1.00 79.94 87 GLU A N 1
ATOM 709 C CA . GLU A 1 87 ? -8.182 5.230 -11.445 1.00 79.94 87 GLU A CA 1
ATOM 710 C C . GLU A 1 87 ? -6.804 5.007 -12.076 1.00 79.94 87 GLU A C 1
ATOM 712 O O . GLU A 1 87 ? -5.834 4.635 -11.398 1.00 79.94 87 GLU A O 1
ATOM 717 N N . ASP A 1 88 ? -6.714 5.283 -13.376 1.00 63.84 88 ASP A N 1
ATOM 718 C CA . ASP A 1 88 ? -5.444 5.315 -14.107 1.00 63.84 88 ASP A CA 1
ATOM 719 C C . ASP A 1 88 ? -4.627 6.576 -13.778 1.00 63.84 88 ASP A C 1
ATOM 721 O O . ASP A 1 88 ? -3.414 6.607 -13.983 1.00 63.84 88 ASP A O 1
ATOM 725 N N . SER A 1 89 ? -5.261 7.616 -13.224 1.00 58.84 89 SER A N 1
ATOM 726 C CA . SER A 1 89 ? -4.579 8.841 -12.808 1.00 58.84 89 SER A CA 1
ATOM 727 C C . SER A 1 89 ? -3.830 8.639 -11.494 1.00 58.84 89 SER A C 1
ATOM 729 O O . SER A 1 89 ? -4.404 8.577 -10.406 1.00 58.84 89 SER A O 1
ATOM 731 N N . ASP A 1 90 ? -2.507 8.586 -11.588 1.00 60.94 90 ASP A N 1
ATOM 732 C CA . ASP A 1 90 ? -1.604 8.580 -10.443 1.00 60.94 90 ASP A CA 1
ATOM 733 C C . ASP A 1 90 ? -1.399 10.022 -9.931 1.00 60.94 90 ASP A C 1
ATOM 735 O O . ASP A 1 90 ? -0.302 10.567 -9.988 1.00 60.94 90 ASP A O 1
ATOM 739 N N . ASP A 1 91 ? -2.436 10.691 -9.420 1.00 63.84 91 ASP A N 1
ATOM 740 C CA . ASP A 1 91 ? -2.312 12.075 -8.906 1.00 63.84 91 ASP A CA 1
ATOM 741 C C . ASP A 1 91 ? -1.459 12.164 -7.623 1.00 63.84 91 ASP A C 1
ATOM 743 O O . ASP A 1 91 ? -0.970 13.226 -7.223 1.00 63.84 91 ASP A O 1
ATOM 747 N N . GLN A 1 92 ? -1.182 11.018 -7.002 1.00 71.38 92 GLN A N 1
ATOM 748 C CA . GLN A 1 92 ? -0.365 10.899 -5.804 1.00 71.38 92 GLN A CA 1
ATOM 749 C C . GLN A 1 92 ? 1.126 11.118 -6.129 1.00 71.38 92 GLN A C 1
ATOM 751 O O . GLN A 1 92 ? 1.748 10.329 -6.835 1.00 71.38 92 GLN A O 1
ATOM 756 N N . ASN A 1 93 ? 1.725 12.208 -5.638 1.00 68.19 93 ASN A N 1
ATOM 757 C CA . ASN A 1 93 ? 3.149 12.525 -5.873 1.00 68.19 93 ASN A CA 1
ATOM 758 C C . ASN A 1 93 ? 4.091 12.022 -4.767 1.00 68.19 93 ASN A C 1
ATOM 760 O O . ASN A 1 93 ? 5.288 11.888 -5.010 1.00 68.19 93 ASN A O 1
ATOM 764 N N . ASP A 1 94 ? 3.550 11.692 -3.593 1.00 72.25 94 ASP A N 1
ATOM 765 C CA . ASP A 1 94 ? 4.329 11.282 -2.423 1.00 72.25 94 ASP A CA 1
ATOM 766 C C . ASP A 1 94 ? 4.070 9.824 -2.046 1.00 72.25 94 ASP A C 1
ATOM 768 O O . ASP A 1 94 ? 2.936 9.348 -2.139 1.00 72.25 94 ASP A O 1
ATOM 772 N N . ALA A 1 95 ? 5.106 9.144 -1.539 1.00 83.50 95 ALA A N 1
ATOM 773 C CA . ALA A 1 95 ? 5.030 7.773 -1.021 1.00 83.50 95 ALA A CA 1
ATOM 774 C C . ALA A 1 95 ? 4.433 6.765 -2.028 1.00 83.50 95 ALA A C 1
ATOM 776 O O . ALA A 1 95 ? 3.645 5.890 -1.670 1.00 83.50 95 ALA A O 1
ATOM 777 N N . LEU A 1 96 ? 4.852 6.889 -3.292 1.00 85.00 96 LEU A N 1
ATOM 778 C CA . LEU A 1 96 ? 4.314 6.167 -4.446 1.00 85.00 96 LEU A CA 1
ATOM 779 C C . LEU A 1 96 ? 4.282 4.643 -4.266 1.00 85.00 96 LEU A C 1
ATOM 781 O O . LEU A 1 96 ? 3.286 4.011 -4.593 1.00 85.00 96 LEU A O 1
ATOM 785 N N . VAL A 1 97 ? 5.324 4.061 -3.667 1.00 86.19 97 VAL A N 1
ATOM 786 C CA . VAL A 1 97 ? 5.395 2.619 -3.369 1.00 86.19 97 VAL A CA 1
ATOM 787 C C . VAL A 1 97 ? 4.250 2.165 -2.456 1.00 86.19 97 VAL A C 1
ATOM 789 O O . VAL A 1 97 ? 3.625 1.144 -2.713 1.00 86.19 97 VAL A O 1
ATOM 792 N N . PHE A 1 98 ? 3.916 2.940 -1.419 1.00 90.81 98 PHE A N 1
ATOM 793 C CA . PHE A 1 98 ? 2.810 2.607 -0.512 1.00 90.81 98 PHE A CA 1
ATOM 794 C C . PHE A 1 98 ? 1.451 2.767 -1.188 1.00 90.81 98 PHE A C 1
ATOM 796 O O . PHE A 1 98 ? 0.544 1.977 -0.945 1.00 90.81 98 PHE A O 1
ATOM 803 N N . TYR A 1 99 ? 1.324 3.763 -2.061 1.00 91.56 99 TYR A N 1
ATOM 804 C CA . TYR A 1 99 ? 0.123 3.963 -2.860 1.00 91.56 99 TYR A CA 1
ATOM 805 C C . TYR A 1 99 ? -0.104 2.819 -3.863 1.00 91.56 99 TYR A C 1
ATOM 807 O O . TYR A 1 99 ? -1.187 2.239 -3.888 1.00 91.56 99 TYR A O 1
ATOM 815 N N . GLN A 1 100 ? 0.926 2.408 -4.612 1.00 88.31 100 GLN A N 1
ATOM 816 C CA . GLN A 1 100 ? 0.843 1.247 -5.508 1.00 88.31 100 GLN A CA 1
ATOM 817 C C . GLN A 1 100 ? 0.605 -0.055 -4.730 1.00 88.31 100 GLN A C 1
ATOM 819 O O . GLN A 1 100 ? -0.171 -0.901 -5.170 1.00 88.31 100 GLN A O 1
ATOM 824 N N . PHE A 1 101 ? 1.196 -0.201 -3.539 1.00 92.06 101 PHE A N 1
ATOM 825 C CA . PHE A 1 101 ? 0.894 -1.330 -2.660 1.00 92.06 101 PHE A CA 1
ATOM 826 C C . PHE A 1 101 ? -0.585 -1.358 -2.248 1.00 92.06 101 PHE A C 1
ATOM 828 O O . PHE A 1 101 ? -1.204 -2.416 -2.286 1.00 92.06 101 PHE A O 1
ATOM 835 N N . GLY A 1 102 ? -1.181 -0.201 -1.944 1.00 93.81 102 GLY A N 1
ATOM 836 C CA . GLY A 1 102 ? -2.624 -0.076 -1.728 1.00 93.81 102 GLY A CA 1
ATOM 837 C C . GLY A 1 102 ? -3.452 -0.543 -2.928 1.00 93.81 102 GLY A C 1
ATOM 838 O O . GLY A 1 102 ? -4.362 -1.350 -2.755 1.00 93.81 102 GLY A O 1
ATOM 839 N N . LYS A 1 103 ? -3.093 -0.119 -4.151 1.00 92.19 103 LYS A N 1
ATOM 840 C CA . LYS A 1 103 ? -3.749 -0.593 -5.386 1.00 92.19 103 LYS A CA 1
ATOM 841 C C . LYS A 1 103 ? -3.656 -2.120 -5.511 1.00 92.19 103 LYS A C 1
ATOM 843 O O . LYS A 1 103 ? -4.670 -2.773 -5.750 1.00 92.19 103 LYS A O 1
ATOM 848 N N . TYR A 1 104 ? -2.479 -2.701 -5.270 1.00 91.81 104 TYR A N 1
ATOM 849 C CA . TYR A 1 104 ? -2.264 -4.154 -5.289 1.00 91.81 104 TYR A CA 1
ATOM 850 C C . TYR A 1 104 ? -3.141 -4.915 -4.277 1.00 91.81 104 TYR A C 1
ATOM 852 O O . TYR A 1 104 ? -3.650 -5.993 -4.594 1.00 91.81 104 TYR A O 1
ATOM 860 N N . LEU A 1 105 ? -3.352 -4.370 -3.073 1.00 94.06 105 LEU A N 1
ATOM 861 C CA . LEU A 1 105 ? -4.187 -5.008 -2.046 1.00 94.06 105 LEU A CA 1
ATOM 862 C C . LEU A 1 105 ? -5.656 -5.151 -2.464 1.00 94.06 105 LEU A C 1
ATOM 864 O O . LEU A 1 105 ? -6.338 -6.013 -1.931 1.00 94.06 105 LEU A O 1
ATOM 868 N N . THR A 1 106 ? -6.140 -4.384 -3.441 1.00 93.38 106 THR A N 1
ATOM 869 C CA . THR A 1 106 ? -7.508 -4.552 -3.971 1.00 93.38 106 THR A CA 1
ATOM 870 C C . THR A 1 106 ? -7.669 -5.761 -4.892 1.00 93.38 106 THR A C 1
ATOM 872 O O . THR A 1 106 ? -8.786 -6.090 -5.279 1.00 93.38 106 THR A O 1
ATOM 875 N N . LYS A 1 107 ? -6.557 -6.391 -5.303 1.00 89.12 107 LYS A N 1
ATOM 876 C CA . LYS A 1 107 ? -6.511 -7.455 -6.322 1.00 89.12 107 LYS A CA 1
ATOM 877 C C . LYS A 1 107 ? -7.125 -7.064 -7.673 1.00 89.12 107 LYS A C 1
ATOM 879 O O . LYS A 1 107 ? -7.405 -7.938 -8.493 1.00 89.12 107 LYS A O 1
ATOM 884 N N . ALA A 1 108 ? -7.296 -5.768 -7.937 1.00 86.31 108 ALA A N 1
ATOM 885 C CA . ALA A 1 108 ? -7.726 -5.281 -9.237 1.00 86.31 108 ALA A CA 1
ATOM 886 C C . ALA A 1 108 ? -6.731 -5.695 -10.335 1.00 86.31 108 ALA A C 1
ATOM 888 O O . ALA A 1 108 ? -5.509 -5.653 -10.151 1.00 86.31 108 ALA A O 1
ATOM 889 N N . SER A 1 109 ? -7.263 -6.089 -11.494 1.00 83.06 109 SER A N 1
ATOM 890 C CA . SER A 1 109 ? -6.441 -6.445 -12.652 1.00 83.06 109 SER A CA 1
ATOM 891 C C . SER A 1 109 ? -5.559 -5.264 -13.074 1.00 83.06 109 SER A C 1
ATOM 893 O O . SER A 1 109 ? -5.990 -4.114 -13.022 1.00 83.06 109 SER A O 1
ATOM 895 N N . GLY A 1 110 ? -4.314 -5.542 -13.468 1.00 80.69 110 GLY A N 1
ATOM 896 C CA . GLY A 1 110 ? -3.354 -4.511 -13.877 1.00 80.69 110 GLY A CA 1
ATOM 897 C C . GLY A 1 110 ? -2.667 -3.752 -12.732 1.00 80.69 110 GLY A C 1
ATOM 898 O O . GLY A 1 110 ? -1.895 -2.834 -13.003 1.00 80.69 110 GLY A O 1
ATOM 899 N N . GLN A 1 111 ? -2.887 -4.137 -11.466 1.00 84.50 111 GLN A N 1
ATOM 900 C CA . GLN A 1 111 ? -2.227 -3.532 -10.299 1.00 84.50 111 GLN A CA 1
ATOM 901 C C . GLN A 1 111 ? -1.195 -4.491 -9.664 1.00 84.50 111 GLN A C 1
ATOM 903 O O . GLN A 1 111 ? -1.504 -5.178 -8.688 1.00 84.50 111 GLN A O 1
ATOM 908 N N . PRO A 1 112 ? 0.036 -4.592 -10.208 1.00 83.31 112 PRO A N 1
ATOM 909 C CA . PRO A 1 112 ? 1.095 -5.426 -9.635 1.00 83.31 112 PRO A CA 1
ATOM 910 C C . PRO A 1 112 ? 1.662 -4.825 -8.337 1.00 83.31 112 PRO A C 1
ATOM 912 O O . PRO A 1 112 ? 1.503 -3.636 -8.061 1.00 83.31 112 PRO A O 1
ATOM 915 N N . ILE A 1 113 ? 2.408 -5.626 -7.567 1.00 82.75 113 ILE A N 1
ATOM 916 C CA . ILE A 1 113 ? 3.283 -5.081 -6.517 1.00 82.75 113 ILE A CA 1
ATOM 917 C C . ILE A 1 113 ? 4.378 -4.260 -7.192 1.00 82.75 113 ILE A C 1
ATOM 919 O O . ILE A 1 113 ? 5.118 -4.780 -8.028 1.00 82.75 113 ILE A O 1
ATOM 923 N N . ILE A 1 114 ? 4.504 -2.999 -6.793 1.00 82.69 114 ILE A N 1
ATOM 924 C CA . ILE A 1 114 ? 5.540 -2.095 -7.279 1.00 82.69 114 ILE A CA 1
ATOM 925 C C . ILE A 1 114 ? 6.287 -1.528 -6.082 1.00 82.69 114 ILE A C 1
ATOM 927 O O . ILE A 1 114 ? 5.700 -0.846 -5.244 1.00 82.69 114 ILE A O 1
ATOM 931 N N . ASP A 1 115 ? 7.593 -1.769 -6.040 1.00 79.38 115 ASP A N 1
ATOM 932 C CA . ASP A 1 115 ? 8.502 -1.131 -5.098 1.00 79.38 115 ASP A CA 1
ATOM 933 C C . ASP A 1 115 ? 9.658 -0.426 -5.824 1.00 79.38 115 ASP A C 1
ATOM 935 O O . ASP A 1 115 ? 9.803 -0.479 -7.050 1.00 79.38 115 ASP A O 1
ATOM 939 N N . GLN A 1 116 ? 10.494 0.262 -5.049 1.00 72.62 116 GLN A N 1
ATOM 940 C CA . GLN A 1 116 ? 11.664 0.964 -5.566 1.00 72.62 116 GLN A CA 1
ATOM 941 C C . GLN A 1 116 ? 12.643 0.027 -6.291 1.00 72.62 116 GLN A C 1
ATOM 943 O O . GLN A 1 116 ? 13.265 0.438 -7.269 1.00 72.62 116 GLN A O 1
ATOM 948 N N . HIS A 1 117 ? 12.820 -1.207 -5.819 1.00 73.94 117 HIS A N 1
ATOM 949 C CA . HIS A 1 117 ? 13.754 -2.160 -6.413 1.00 73.94 117 HIS A CA 1
ATOM 950 C C . HIS A 1 117 ? 13.237 -2.697 -7.746 1.00 73.94 117 HIS A C 1
ATOM 952 O O . HIS A 1 117 ? 14.017 -2.783 -8.692 1.00 73.94 117 HIS A O 1
ATOM 958 N N . VAL A 1 118 ? 11.937 -2.979 -7.848 1.00 78.44 118 VAL A N 1
ATOM 959 C CA . VAL A 1 118 ? 11.262 -3.393 -9.082 1.00 78.44 118 VAL A CA 1
ATOM 960 C C . VAL A 1 118 ? 11.416 -2.318 -10.151 1.00 78.44 118 VAL A C 1
ATOM 962 O O . VAL A 1 118 ? 11.880 -2.618 -11.249 1.00 78.44 118 VAL A O 1
ATOM 965 N N . ILE A 1 119 ? 11.113 -1.058 -9.825 1.00 77.69 119 ILE A N 1
ATOM 966 C CA . ILE A 1 119 ? 11.227 0.040 -10.795 1.00 77.69 119 ILE A CA 1
ATOM 967 C C . ILE A 1 119 ? 12.678 0.292 -11.195 1.00 77.69 119 ILE A C 1
ATOM 969 O O . ILE A 1 119 ? 12.964 0.466 -12.376 1.00 77.69 119 ILE A O 1
ATOM 973 N N . ARG A 1 120 ? 13.621 0.232 -10.250 1.00 73.00 120 ARG A N 1
ATOM 974 C CA . ARG A 1 120 ? 15.051 0.357 -10.569 1.00 73.00 120 ARG A CA 1
ATOM 975 C C . ARG A 1 120 ? 15.543 -0.765 -11.472 1.00 73.00 120 ARG A C 1
ATOM 977 O O . ARG A 1 120 ? 16.293 -0.504 -12.406 1.00 73.00 120 ARG A O 1
ATOM 984 N N . ALA A 1 121 ? 15.145 -2.002 -11.198 1.00 75.88 121 ALA A N 1
ATOM 985 C CA . ALA A 1 121 ? 15.518 -3.141 -12.021 1.00 75.88 121 ALA A CA 1
ATOM 986 C C . ALA A 1 121 ? 14.931 -3.030 -13.429 1.00 75.88 121 ALA A C 1
ATOM 988 O O . ALA A 1 121 ? 15.639 -3.269 -14.402 1.00 75.88 121 ALA A O 1
ATOM 989 N N . PHE A 1 122 ? 13.668 -2.616 -13.535 1.00 79.44 122 PHE A N 1
ATOM 990 C CA . PHE A 1 122 ? 13.030 -2.379 -14.822 1.00 79.44 122 PHE A CA 1
ATOM 991 C C . PHE A 1 122 ? 13.716 -1.252 -15.604 1.00 79.44 122 PHE A C 1
ATOM 993 O O . PH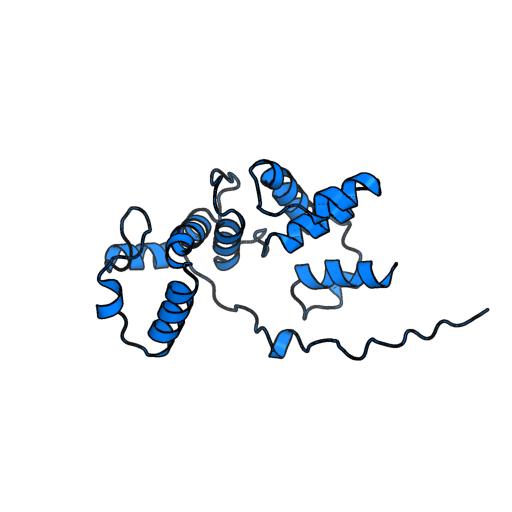E A 1 122 ? 14.004 -1.424 -16.783 1.00 79.44 122 PHE A O 1
ATOM 1000 N N . ALA A 1 123 ? 14.059 -0.141 -14.949 1.00 76.25 123 ALA A N 1
ATOM 1001 C CA . ALA A 1 123 ? 14.800 0.946 -15.582 1.00 76.25 123 ALA A CA 1
ATOM 1002 C C . ALA A 1 123 ? 16.157 0.464 -16.121 1.00 76.25 123 ALA A C 1
ATOM 1004 O O . ALA A 1 123 ? 16.465 0.679 -17.287 1.00 76.25 123 ALA A O 1
ATOM 1005 N N . VAL A 1 124 ? 16.928 -0.273 -15.309 1.00 75.50 124 VAL A N 1
ATOM 1006 C CA . VAL A 1 124 ? 18.204 -0.870 -15.743 1.00 75.50 124 VAL A CA 1
ATOM 1007 C C . VAL A 1 124 ? 18.009 -1.823 -16.922 1.00 75.50 124 VAL A C 1
ATOM 1009 O O . VAL A 1 124 ? 18.820 -1.815 -17.836 1.00 75.50 124 VAL A O 1
ATOM 1012 N N . TYR A 1 125 ? 16.937 -2.616 -16.926 1.00 75.56 125 TYR A N 1
ATOM 1013 C CA . TYR A 1 125 ? 16.614 -3.516 -18.036 1.00 75.56 125 TYR A CA 1
ATOM 1014 C C . TYR A 1 125 ? 16.328 -2.767 -19.349 1.00 75.56 125 TYR A C 1
ATOM 1016 O O . TYR A 1 125 ? 16.653 -3.260 -20.427 1.00 75.56 125 TYR A O 1
ATOM 1024 N N . ARG A 1 126 ? 15.714 -1.582 -19.278 1.00 75.25 126 ARG A N 1
ATOM 1025 C CA . ARG A 1 126 ? 15.383 -0.768 -20.459 1.00 75.25 126 ARG A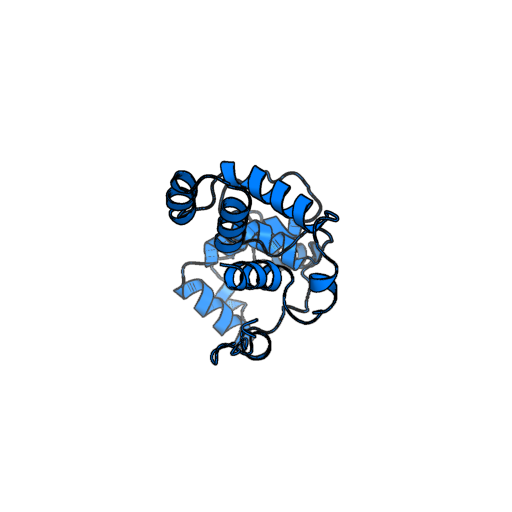 CA 1
ATOM 1026 C C . ARG A 1 126 ? 16.571 0.044 -20.979 1.00 75.25 126 ARG A C 1
ATOM 1028 O O . ARG A 1 126 ? 16.598 0.374 -22.164 1.00 75.25 126 ARG A O 1
ATOM 1035 N N . THR A 1 127 ? 17.541 0.346 -20.124 1.00 75.19 127 THR A N 1
ATOM 1036 C CA . THR A 1 127 ? 18.748 1.098 -20.475 1.00 75.19 127 THR A CA 1
ATOM 1037 C C . THR A 1 127 ? 19.769 0.218 -21.198 1.00 75.19 127 THR A C 1
ATOM 1039 O O . THR A 1 127 ? 20.084 -0.883 -20.758 1.00 75.19 127 THR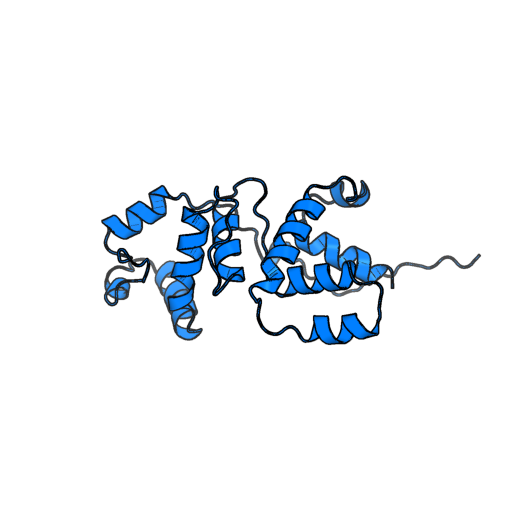 A O 1
ATOM 1042 N N . LYS A 1 128 ? 20.321 0.726 -22.307 1.00 67.44 128 LYS A N 1
ATOM 1043 C CA . LYS A 1 128 ? 21.366 0.047 -23.095 1.00 67.44 128 LYS A CA 1
ATOM 1044 C C . LYS A 1 128 ? 22.777 0.599 -22.858 1.00 67.44 128 LYS A C 1
ATOM 1046 O O . LYS A 1 128 ? 23.728 0.014 -23.365 1.00 67.44 128 LYS A O 1
ATOM 1051 N N . GLU A 1 129 ? 22.916 1.702 -22.120 1.00 67.06 129 GLU A N 1
ATOM 1052 C CA . GLU A 1 129 ? 24.208 2.346 -21.860 1.00 67.06 129 GLU A CA 1
ATOM 1053 C C . GLU A 1 129 ? 24.702 2.127 -20.419 1.00 67.06 129 GLU A C 1
ATOM 1055 O O . GLU A 1 129 ? 24.016 2.433 -19.442 1.00 67.06 129 GLU A O 1
ATOM 1060 N N . ASP A 1 130 ? 25.934 1.631 -20.277 1.00 61.12 130 ASP A N 1
ATOM 1061 C CA . ASP A 1 130 ? 26.524 1.247 -18.984 1.00 61.12 130 ASP A CA 1
ATOM 1062 C C . ASP A 1 130 ? 26.741 2.425 -18.013 1.00 61.12 130 ASP A C 1
ATOM 1064 O O . ASP A 1 130 ? 26.701 2.264 -16.787 1.00 61.12 130 ASP A O 1
ATOM 1068 N N . ASN A 1 131 ? 26.953 3.629 -18.545 1.00 61.12 131 ASN A N 1
ATOM 1069 C CA . ASN A 1 131 ? 27.128 4.867 -17.779 1.00 61.12 131 ASN A CA 1
ATOM 1070 C C . ASN A 1 131 ? 25.845 5.250 -17.003 1.00 61.12 131 ASN A C 1
ATOM 1072 O O . ASN A 1 131 ? 25.926 5.625 -15.827 1.00 61.12 131 ASN A O 1
ATOM 1076 N N . GLU A 1 132 ? 24.668 5.071 -17.604 1.00 63.03 132 GLU A N 1
ATOM 1077 C CA . GLU A 1 132 ? 23.348 5.337 -17.024 1.00 63.03 132 GLU A CA 1
ATOM 1078 C C . GLU A 1 132 ? 22.936 4.279 -15.988 1.00 63.03 132 GLU A C 1
ATOM 1080 O O . GLU A 1 132 ? 22.297 4.591 -14.982 1.00 63.03 132 GLU A O 1
ATOM 1085 N N . ILE A 1 133 ? 23.385 3.029 -16.136 1.00 62.31 133 ILE A N 1
ATOM 1086 C CA . ILE A 1 133 ? 23.115 1.961 -15.155 1.00 62.31 133 ILE A CA 1
ATOM 1087 C C . ILE A 1 133 ? 23.648 2.341 -13.764 1.00 62.31 133 ILE A C 1
ATOM 1089 O O . ILE A 1 133 ? 23.016 2.062 -12.737 1.00 62.31 133 ILE A O 1
ATOM 1093 N N . SER A 1 134 ? 24.803 3.008 -13.704 1.00 61.00 134 SER A N 1
ATOM 1094 C CA . SER A 1 134 ? 25.426 3.412 -12.439 1.00 61.00 134 SER A CA 1
ATOM 1095 C C . SER A 1 134 ? 24.621 4.476 -11.675 1.00 61.00 134 SER A C 1
ATOM 1097 O O . SER A 1 134 ? 24.600 4.458 -10.439 1.00 61.00 134 SER A O 1
ATOM 1099 N N . SER A 1 135 ? 23.926 5.373 -12.384 1.00 62.75 135 SER A N 1
ATOM 1100 C CA . SER A 1 135 ? 23.079 6.420 -11.802 1.00 62.75 135 SER A CA 1
ATOM 1101 C C . SER A 1 135 ? 21.699 5.875 -11.416 1.00 62.75 135 SER A C 1
ATOM 1103 O O . SER A 1 135 ? 21.212 6.170 -10.323 1.00 62.75 135 SER A O 1
ATOM 1105 N N . LEU A 1 136 ? 21.129 4.968 -12.217 1.00 63.31 136 LEU A N 1
ATOM 1106 C CA . LEU A 1 136 ? 19.878 4.261 -11.907 1.00 63.31 136 LEU A CA 1
ATOM 1107 C C . LEU A 1 136 ? 20.000 3.370 -10.659 1.00 63.31 136 LEU A C 1
ATOM 1109 O O . LEU A 1 136 ? 19.081 3.271 -9.842 1.00 63.31 136 LEU A O 1
ATOM 1113 N N . ARG A 1 137 ? 21.180 2.778 -10.429 1.00 62.31 137 ARG A N 1
ATOM 1114 C CA . ARG A 1 137 ? 21.488 2.044 -9.188 1.00 62.31 137 ARG A CA 1
ATOM 1115 C C . ARG A 1 137 ? 21.587 2.942 -7.948 1.00 62.31 137 ARG A C 1
ATOM 1117 O O . ARG A 1 137 ? 21.584 2.415 -6.839 1.00 62.31 137 ARG A O 1
ATOM 1124 N N . LYS A 1 138 ? 21.656 4.267 -8.096 1.00 62.94 138 LYS A N 1
ATOM 1125 C CA . LYS A 1 138 ? 21.729 5.227 -6.980 1.00 62.94 138 LYS A CA 1
ATOM 1126 C C . LYS A 1 138 ? 20.406 5.948 -6.706 1.00 62.94 138 LYS A C 1
ATOM 1128 O O . LYS A 1 138 ? 20.348 6.735 -5.765 1.00 62.94 138 LYS A O 1
ATOM 1133 N N . LEU A 1 139 ? 19.343 5.670 -7.470 1.00 59.66 139 LEU A N 1
ATOM 1134 C CA . LEU A 1 139 ? 17.998 6.201 -7.215 1.00 59.66 139 LEU A CA 1
ATOM 1135 C C . LEU A 1 139 ? 17.531 5.793 -5.809 1.00 59.66 139 LEU A C 1
ATOM 1137 O O . LEU A 1 139 ? 17.226 4.626 -5.554 1.00 59.66 139 LEU A O 1
ATOM 1141 N N . SER A 1 140 ? 17.515 6.756 -4.887 1.00 53.31 140 SER A N 1
ATOM 1142 C CA . SER A 1 140 ? 17.244 6.549 -3.460 1.00 53.31 140 SER A CA 1
ATOM 1143 C C . SER A 1 140 ? 15.776 6.740 -3.077 1.00 53.31 140 SER A C 1
ATOM 1145 O O . SER A 1 140 ? 15.350 6.185 -2.068 1.00 53.31 140 SER A O 1
ATOM 1147 N N . THR A 1 141 ? 14.991 7.458 -3.882 1.00 54.25 141 THR A N 1
ATOM 1148 C CA . THR A 1 141 ? 13.588 7.771 -3.581 1.00 54.25 141 THR A CA 1
ATOM 1149 C C . THR A 1 141 ? 12.787 7.845 -4.869 1.00 54.25 141 THR A C 1
ATOM 1151 O O . THR A 1 141 ? 13.219 8.531 -5.797 1.00 54.25 141 THR A O 1
ATOM 1154 N N . SER A 1 142 ? 11.631 7.176 -4.921 1.00 56.22 142 SER A N 1
ATOM 1155 C CA . SER A 1 142 ? 10.773 7.250 -6.101 1.00 56.22 142 SER A CA 1
ATOM 1156 C C . SER A 1 142 ? 10.242 8.676 -6.289 1.00 56.22 142 SER A C 1
ATOM 1158 O O . SER A 1 142 ? 9.627 9.223 -5.372 1.00 56.22 142 SER A O 1
ATOM 1160 N N . LYS A 1 143 ? 10.504 9.300 -7.439 1.00 58.09 143 LYS A N 1
ATOM 1161 C CA . LYS A 1 143 ? 10.108 10.680 -7.777 1.00 58.09 143 LYS A CA 1
ATOM 1162 C C . LYS A 1 143 ? 8.985 10.686 -8.814 1.00 58.09 143 LYS A C 1
ATOM 1164 O O . LYS A 1 143 ? 8.690 9.674 -9.434 1.00 58.09 143 LYS A O 1
ATOM 1169 N N . LYS A 1 144 ? 8.403 11.864 -9.075 1.00 55.22 144 LYS A N 1
ATOM 1170 C CA . LYS A 1 144 ? 7.402 12.094 -10.140 1.00 55.22 144 LYS A CA 1
ATOM 1171 C C . LYS A 1 144 ? 7.830 11.543 -11.514 1.00 55.22 144 LYS A C 1
ATOM 1173 O O . LYS A 1 144 ? 6.974 11.114 -12.278 1.00 55.22 144 LYS A O 1
ATOM 1178 N N . ALA A 1 145 ? 9.136 11.517 -11.799 1.00 57.66 145 ALA A N 1
ATOM 1179 C CA . ALA A 1 145 ? 9.704 10.923 -13.012 1.00 57.66 145 ALA A CA 1
ATOM 1180 C C . ALA A 1 145 ? 9.430 9.408 -13.133 1.00 57.66 145 ALA A C 1
ATOM 1182 O O . ALA A 1 145 ? 9.230 8.911 -14.238 1.00 57.66 145 ALA A O 1
ATOM 1183 N N . ASP A 1 146 ? 9.310 8.696 -12.011 1.00 65.81 146 ASP A N 1
ATOM 1184 C CA . ASP A 1 146 ? 9.111 7.245 -11.988 1.00 65.81 146 ASP A CA 1
ATOM 1185 C C . ASP A 1 146 ? 7.676 6.825 -12.313 1.00 65.81 146 ASP A C 1
ATOM 1187 O O . ASP A 1 146 ? 7.432 5.644 -12.531 1.00 65.81 146 ASP A O 1
ATOM 1191 N N . LYS A 1 147 ? 6.722 7.765 -12.385 1.00 73.19 147 LYS A N 1
ATOM 1192 C CA . LYS A 1 147 ? 5.348 7.464 -12.823 1.00 73.19 147 LYS A CA 1
ATOM 1193 C C . LYS A 1 147 ? 5.326 6.938 -14.254 1.00 73.19 147 LYS A C 1
ATOM 1195 O O . LYS A 1 147 ? 4.716 5.912 -14.518 1.00 73.19 147 LYS A O 1
ATOM 1200 N N . SER A 1 148 ? 6.086 7.583 -15.141 1.00 77.50 148 SER A N 1
ATOM 1201 C CA . SER A 1 148 ? 6.246 7.122 -16.525 1.00 77.50 148 SER A CA 1
ATOM 1202 C C . SER A 1 148 ? 6.839 5.709 -16.590 1.00 77.50 148 SER A C 1
ATOM 1204 O O . SER A 1 148 ? 6.300 4.848 -17.277 1.00 77.50 148 SER A O 1
ATOM 1206 N N . LEU A 1 149 ? 7.868 5.432 -15.780 1.00 78.25 149 LEU A N 1
ATOM 1207 C CA . LEU A 1 149 ? 8.471 4.103 -15.660 1.00 78.25 149 LEU A CA 1
ATOM 1208 C C . LEU A 1 149 ? 7.507 3.061 -15.083 1.00 78.25 149 LEU A C 1
ATOM 1210 O O . LEU A 1 149 ? 7.548 1.907 -15.497 1.00 78.25 149 LEU A O 1
ATOM 1214 N N . ILE A 1 150 ? 6.642 3.442 -14.142 1.00 80.56 150 ILE A N 1
ATOM 1215 C CA . ILE A 1 150 ? 5.592 2.574 -13.596 1.00 80.56 150 ILE A CA 1
ATOM 1216 C C . ILE A 1 150 ? 4.574 2.214 -14.675 1.00 80.56 150 ILE A C 1
ATOM 1218 O O . ILE A 1 150 ? 4.222 1.042 -14.803 1.00 80.56 150 ILE A O 1
ATOM 1222 N N . ASP A 1 151 ? 4.129 3.184 -15.468 1.00 83.19 151 ASP A N 1
ATOM 1223 C CA . ASP A 1 151 ? 3.170 2.941 -16.545 1.00 83.19 151 ASP A CA 1
ATOM 1224 C C . ASP A 1 151 ? 3.785 2.082 -17.653 1.00 83.19 151 ASP A C 1
ATOM 1226 O O . ASP A 1 151 ? 3.156 1.139 -18.137 1.00 83.19 151 ASP A O 1
ATOM 1230 N N . GLU A 1 152 ? 5.037 2.354 -18.027 1.00 82.75 152 GLU A N 1
ATOM 1231 C CA . GLU A 1 152 ? 5.808 1.510 -18.941 1.00 82.75 152 GLU A CA 1
ATOM 1232 C C . GLU A 1 152 ? 5.980 0.095 -18.392 1.00 82.75 152 GLU A C 1
ATOM 1234 O O . GLU A 1 152 ? 5.808 -0.874 -19.131 1.00 82.75 152 GLU A O 1
ATOM 1239 N N . TYR A 1 153 ? 6.255 -0.039 -17.095 1.00 82.75 153 TYR A N 1
ATOM 1240 C CA . TYR A 1 153 ? 6.367 -1.331 -16.435 1.00 82.75 153 TYR A CA 1
ATOM 1241 C C . TYR A 1 153 ? 5.044 -2.100 -16.475 1.00 82.75 153 TYR A C 1
ATOM 1243 O O . TYR A 1 153 ? 5.033 -3.269 -16.860 1.00 82.75 153 TYR A O 1
ATOM 1251 N N . LYS A 1 154 ? 3.918 -1.456 -16.144 1.00 82.50 154 LYS A N 1
ATOM 1252 C CA . LYS A 1 154 ? 2.579 -2.064 -16.221 1.00 82.50 154 LYS A CA 1
ATOM 1253 C C . LYS A 1 154 ? 2.252 -2.504 -17.648 1.00 82.50 154 LYS A C 1
ATOM 1255 O O . LYS A 1 154 ? 1.812 -3.632 -17.845 1.00 82.50 154 LYS A O 1
ATOM 1260 N N . LYS A 1 155 ? 2.539 -1.667 -18.650 1.00 83.81 155 LYS A N 1
ATOM 1261 C CA . LYS A 1 155 ? 2.370 -2.019 -20.071 1.00 83.81 155 LYS A CA 1
ATOM 1262 C C . LYS A 1 155 ? 3.246 -3.204 -20.473 1.00 83.81 155 LYS A C 1
ATOM 1264 O O . LYS A 1 155 ? 2.761 -4.118 -21.129 1.00 83.81 155 LYS A O 1
ATOM 1269 N N . TRP A 1 156 ? 4.505 -3.221 -20.041 1.00 80.62 156 TRP A N 1
ATOM 1270 C CA . TRP A 1 156 ? 5.437 -4.321 -20.291 1.00 80.62 156 TRP A CA 1
ATOM 1271 C C . TRP A 1 156 ? 5.029 -5.626 -19.588 1.00 80.62 156 TRP A C 1
ATOM 1273 O O . TRP A 1 156 ? 5.275 -6.718 -20.091 1.00 80.62 156 TRP A O 1
ATOM 1283 N N . LEU A 1 157 ? 4.369 -5.556 -18.429 1.00 75.50 157 LEU A N 1
ATOM 1284 C CA . LEU A 1 157 ? 3.779 -6.738 -17.798 1.00 75.50 157 LEU A CA 1
ATOM 1285 C C . LEU A 1 157 ? 2.606 -7.327 -18.594 1.00 75.50 157 LEU A C 1
ATOM 1287 O O . LEU A 1 157 ? 2.321 -8.510 -18.426 1.00 75.50 157 LEU A O 1
ATOM 1291 N N . CYS A 1 158 ? 1.949 -6.528 -19.431 1.00 70.31 158 CYS A N 1
ATOM 1292 C CA . CYS A 1 158 ? 0.820 -6.942 -20.259 1.00 70.31 158 CYS A CA 1
ATOM 1293 C C . CYS A 1 158 ? 1.205 -7.207 -21.727 1.00 70.31 158 CYS A C 1
ATOM 1295 O O . CYS A 1 158 ? 0.320 -7.502 -22.526 1.00 70.31 158 CYS A O 1
ATOM 1297 N N . SER A 1 159 ? 2.482 -7.071 -22.106 1.00 71.44 159 SER A N 1
ATOM 1298 C CA . SER A 1 159 ? 2.937 -7.267 -23.486 1.00 71.44 159 SER A CA 1
ATOM 1299 C C . SER A 1 159 ? 3.289 -8.728 -23.789 1.00 71.44 159 SER A C 1
ATOM 1301 O O . SER A 1 159 ? 3.627 -9.514 -22.903 1.00 71.44 159 SER A O 1
ATOM 1303 N N . GLU A 1 160 ? 3.269 -9.079 -25.077 1.00 60.94 160 GLU A N 1
ATOM 1304 C CA . GLU A 1 160 ? 3.655 -10.404 -25.590 1.00 60.94 160 GLU A CA 1
ATOM 1305 C C . GLU A 1 160 ? 5.173 -10.678 -25.507 1.00 60.94 160 GLU A C 1
ATOM 1307 O O . GLU A 1 160 ? 5.618 -11.786 -25.788 1.00 60.94 160 GLU A O 1
ATOM 1312 N N . GLU A 1 161 ? 5.991 -9.707 -25.071 1.00 57.44 161 GLU A N 1
ATOM 1313 C CA . GLU A 1 161 ? 7.441 -9.892 -24.855 1.00 57.44 161 GLU A CA 1
ATOM 1314 C C . GLU A 1 161 ? 7.761 -10.888 -23.718 1.00 57.44 161 GLU A C 1
ATOM 1316 O O . GLU A 1 161 ? 8.918 -11.256 -23.499 1.00 57.44 161 GLU A O 1
ATOM 1321 N N . ILE A 1 162 ? 6.750 -11.335 -22.971 1.00 53.59 162 ILE A N 1
ATOM 1322 C CA . ILE A 1 162 ? 6.861 -12.341 -21.915 1.00 53.59 162 ILE A CA 1
ATOM 1323 C C . ILE A 1 162 ? 6.887 -13.731 -22.564 1.00 53.59 162 ILE A C 1
ATOM 1325 O O . ILE A 1 162 ? 5.856 -14.360 -22.769 1.00 53.59 162 ILE A O 1
ATOM 1329 N N . THR A 1 163 ? 8.086 -14.221 -22.875 1.00 48.47 163 THR A N 1
ATOM 1330 C CA . THR A 1 163 ? 8.313 -15.559 -23.450 1.00 48.47 163 THR A CA 1
ATOM 1331 C C . THR A 1 163 ? 7.660 -16.688 -22.640 1.00 48.47 163 THR A C 1
ATOM 1333 O O . THR A 1 163 ? 7.720 -16.686 -21.408 1.00 48.47 163 THR A O 1
ATOM 1336 N N . ASP A 1 164 ? 7.149 -17.708 -23.342 1.00 46.03 164 ASP A N 1
ATOM 1337 C CA . ASP A 1 164 ? 6.468 -18.917 -22.833 1.00 46.03 164 ASP A CA 1
ATOM 1338 C C . ASP A 1 164 ? 7.171 -19.661 -21.674 1.00 46.03 164 ASP A C 1
ATOM 1340 O O . ASP A 1 164 ? 6.537 -20.420 -20.937 1.00 46.03 164 ASP A O 1
ATOM 1344 N N . GLU A 1 165 ? 8.472 -19.442 -21.457 1.00 41.38 165 GLU A N 1
ATOM 1345 C CA . GLU A 1 165 ? 9.224 -19.972 -20.309 1.00 41.38 165 GLU A CA 1
ATOM 1346 C C . GLU A 1 165 ? 8.771 -19.395 -18.953 1.00 41.38 165 GLU A C 1
ATOM 1348 O O . GLU A 1 165 ? 8.861 -20.083 -17.934 1.00 41.38 165 GLU A O 1
ATOM 1353 N N . LEU A 1 166 ? 8.243 -18.164 -18.920 1.00 45.59 166 LEU A N 1
ATOM 1354 C CA . LEU A 1 166 ? 7.774 -17.496 -17.696 1.00 45.59 166 LEU A CA 1
ATOM 1355 C C . LEU A 1 166 ? 6.394 -18.004 -17.242 1.00 45.59 166 LEU A C 1
ATOM 1357 O O . LEU A 1 166 ? 6.138 -18.081 -16.041 1.00 45.59 166 LEU A O 1
ATOM 1361 N N . ASN A 1 167 ? 5.542 -18.429 -18.182 1.00 43.41 167 ASN A N 1
ATOM 1362 C CA . ASN A 1 167 ? 4.200 -18.959 -17.905 1.00 43.41 167 ASN A CA 1
ATOM 1363 C C . ASN A 1 167 ? 4.207 -20.367 -17.283 1.00 43.41 167 ASN A C 1
ATOM 1365 O O . ASN A 1 167 ? 3.218 -20.783 -16.680 1.00 43.41 167 ASN A O 1
ATOM 1369 N N . LYS A 1 168 ? 5.321 -21.108 -17.385 1.00 45.34 168 LYS A N 1
ATOM 1370 C CA . LYS A 1 168 ? 5.442 -22.473 -16.840 1.00 45.34 168 LYS A CA 1
ATOM 1371 C C . LYS A 1 168 ? 5.675 -22.528 -15.323 1.00 45.34 168 LYS A C 1
ATOM 1373 O O . LYS A 1 168 ? 5.456 -23.578 -14.728 1.00 45.34 168 LYS A O 1
ATOM 1378 N N . ASN A 1 169 ? 6.080 -21.429 -14.679 1.00 41.59 169 ASN A N 1
ATOM 1379 C CA . ASN A 1 169 ? 6.387 -21.387 -13.243 1.00 41.59 169 ASN A CA 1
ATOM 1380 C C . ASN A 1 169 ? 5.313 -20.611 -12.461 1.00 41.59 169 ASN A C 1
ATOM 1382 O O . ASN A 1 169 ? 5.532 -19.480 -12.039 1.00 41.59 169 ASN A O 1
ATOM 1386 N N . GLN A 1 170 ? 4.152 -21.233 -12.239 1.00 42.53 170 GLN A N 1
ATOM 1387 C CA . GLN A 1 170 ? 2.974 -20.616 -11.598 1.00 42.53 170 GLN A CA 1
ATOM 1388 C C . GLN A 1 170 ? 3.129 -20.263 -10.098 1.00 42.53 170 GLN A C 1
ATOM 1390 O O . GLN A 1 170 ? 2.196 -19.739 -9.497 1.00 42.53 170 GLN A O 1
ATOM 1395 N N . ASN A 1 171 ? 4.288 -20.520 -9.479 1.00 41.25 171 ASN A N 1
ATOM 1396 C CA . ASN A 1 171 ? 4.437 -20.541 -8.015 1.00 41.25 171 ASN A CA 1
ATOM 1397 C C . ASN A 1 171 ? 5.372 -19.472 -7.422 1.00 41.25 171 ASN A C 1
ATOM 1399 O O . ASN A 1 171 ? 5.757 -19.567 -6.261 1.00 41.25 171 ASN A O 1
ATOM 1403 N N . ILE A 1 172 ? 5.753 -18.440 -8.174 1.00 42.69 172 ILE A N 1
ATOM 1404 C CA . ILE A 1 172 ? 6.554 -17.318 -7.653 1.00 42.69 172 ILE A CA 1
ATOM 1405 C C . ILE A 1 172 ? 5.864 -16.017 -8.101 1.00 42.69 172 ILE A C 1
ATOM 1407 O O . ILE A 1 172 ? 5.367 -15.977 -9.228 1.00 42.69 172 ILE A O 1
ATOM 1411 N N . PRO A 1 173 ? 5.812 -14.945 -7.278 1.00 48.25 173 PRO A N 1
ATOM 1412 C CA . PRO A 1 173 ? 5.289 -13.657 -7.727 1.00 48.25 173 PRO A CA 1
ATOM 1413 C C . PRO A 1 173 ? 5.963 -13.258 -9.043 1.00 48.25 173 PRO A C 1
ATOM 1415 O O . PRO A 1 173 ? 7.192 -13.205 -9.117 1.00 48.25 173 PRO A O 1
ATOM 1418 N N . THR A 1 174 ? 5.177 -13.010 -10.090 1.00 47.03 174 THR A N 1
ATOM 1419 C CA . THR A 1 174 ? 5.641 -12.817 -11.479 1.00 47.03 174 THR A CA 1
ATOM 1420 C C . THR A 1 174 ? 6.715 -11.722 -11.601 1.00 47.03 174 THR A C 1
ATOM 1422 O O . THR A 1 174 ? 7.570 -11.761 -12.484 1.00 47.03 174 THR A O 1
ATOM 1425 N N . THR A 1 175 ? 6.717 -10.782 -10.654 1.00 42.75 175 THR A N 1
ATOM 1426 C CA . THR A 1 175 ? 7.709 -9.727 -10.400 1.00 42.75 175 THR A CA 1
ATOM 1427 C C . THR A 1 175 ? 9.118 -10.247 -10.070 1.00 42.75 175 THR A C 1
ATOM 1429 O O . THR A 1 175 ? 10.098 -9.715 -10.585 1.00 42.75 175 THR A O 1
ATOM 1432 N N . LEU A 1 176 ? 9.239 -11.288 -9.238 1.00 41.59 176 LEU A N 1
ATOM 1433 C CA . LEU A 1 176 ? 10.511 -11.848 -8.750 1.00 41.59 176 LEU A CA 1
ATOM 1434 C C . LEU A 1 176 ? 11.160 -12.812 -9.758 1.00 41.59 176 LEU A C 1
ATOM 1436 O O . LEU A 1 176 ? 12.382 -12.822 -9.899 1.00 41.59 176 LEU A O 1
ATOM 1440 N N . ILE A 1 177 ? 10.358 -13.572 -10.514 1.00 42.88 177 ILE A N 1
ATOM 1441 C CA . ILE A 1 177 ? 10.862 -14.491 -11.557 1.00 42.88 177 ILE A CA 1
ATOM 1442 C C . ILE A 1 177 ? 11.554 -13.722 -12.691 1.00 42.88 177 ILE A C 1
ATOM 1444 O O . ILE A 1 177 ? 12.613 -14.122 -13.185 1.00 42.88 177 ILE A O 1
ATOM 1448 N N . LYS A 1 178 ? 10.965 -12.590 -13.094 1.00 43.59 178 LYS A N 1
ATOM 1449 C CA . LYS A 1 178 ? 11.467 -11.740 -14.183 1.00 43.59 178 LYS A CA 1
ATOM 1450 C C . LYS A 1 178 ? 12.850 -11.145 -13.890 1.00 43.59 178 LYS A C 1
ATOM 1452 O O . LYS A 1 178 ? 13.644 -10.973 -14.804 1.00 43.59 178 LYS A O 1
ATOM 1457 N N . LEU A 1 179 ? 13.154 -10.884 -12.621 1.00 42.56 179 LEU A N 1
ATOM 1458 C CA . LEU A 1 179 ? 14.423 -10.297 -12.180 1.00 42.56 179 LEU A CA 1
ATOM 1459 C C . LEU A 1 179 ? 15.552 -11.336 -12.069 1.00 42.56 179 LEU A C 1
ATOM 1461 O O . LEU A 1 179 ? 16.697 -11.050 -12.414 1.00 42.56 179 LEU A O 1
ATOM 1465 N N . LEU A 1 180 ? 15.228 -12.553 -11.619 1.00 38.50 180 LEU A N 1
ATOM 1466 C CA . LEU A 1 180 ? 16.206 -13.624 -11.390 1.00 38.50 180 LEU A CA 1
ATOM 1467 C C . LEU A 1 180 ? 16.648 -14.326 -12.686 1.00 38.50 180 LEU A C 1
ATOM 1469 O O . LEU A 1 180 ? 17.822 -14.647 -12.837 1.00 38.50 180 LEU A O 1
ATOM 1473 N N . SER A 1 181 ? 15.747 -14.493 -13.658 1.00 37.47 181 SER A N 1
ATOM 1474 C CA . SER A 1 181 ? 16.039 -15.155 -14.947 1.00 37.47 181 SER A CA 1
ATOM 1475 C C . SER A 1 181 ? 16.949 -14.357 -15.898 1.00 37.47 181 SER A C 1
ATOM 1477 O O . SER A 1 181 ? 17.412 -14.888 -16.912 1.00 37.47 181 SER A O 1
ATOM 1479 N N . HIS A 1 182 ? 17.207 -13.080 -15.601 1.00 38.16 182 HIS A N 1
ATOM 1480 C CA . HIS A 1 182 ? 18.139 -12.240 -16.359 1.00 38.16 182 HIS A CA 1
ATOM 1481 C C . HIS A 1 182 ? 19.517 -12.135 -15.682 1.00 38.16 182 HIS A C 1
ATOM 1483 O O . HIS A 1 182 ? 20.526 -12.082 -16.377 1.00 38.16 182 HIS A O 1
ATOM 1489 N N . TRP A 1 183 ? 19.581 -12.205 -14.345 1.00 36.22 183 TRP A N 1
ATOM 1490 C CA . TRP A 1 183 ? 20.846 -12.291 -13.596 1.00 36.22 183 TRP A CA 1
ATOM 1491 C C . TRP A 1 183 ? 21.632 -13.577 -13.887 1.00 36.22 183 TRP A C 1
ATOM 1493 O O . TRP A 1 183 ? 22.851 -13.560 -13.821 1.00 36.22 183 TRP A O 1
ATOM 1503 N N . GLU A 1 184 ? 20.955 -14.677 -14.235 1.00 31.48 184 GLU A N 1
ATOM 1504 C CA . GLU A 1 184 ? 21.603 -15.943 -14.623 1.00 31.48 184 GLU A CA 1
ATOM 1505 C C . GLU A 1 184 ? 22.082 -15.963 -16.099 1.00 31.48 184 GLU A C 1
ATOM 1507 O O . GLU A 1 184 ? 22.668 -16.953 -16.534 1.00 31.48 184 GLU A O 1
ATOM 1512 N N . ARG A 1 185 ? 21.836 -14.894 -16.881 1.00 33.22 185 ARG A N 1
ATOM 1513 C CA . ARG A 1 185 ? 22.268 -14.752 -18.291 1.00 33.22 185 ARG A CA 1
ATOM 1514 C C . ARG A 1 185 ? 23.436 -13.772 -18.505 1.00 33.22 185 ARG A C 1
ATOM 1516 O O . ARG A 1 185 ? 23.820 -13.561 -19.656 1.00 33.22 185 ARG A O 1
ATOM 1523 N N . GLN A 1 186 ? 23.997 -13.210 -17.432 1.00 34.06 186 GLN A N 1
ATOM 1524 C CA . GLN A 1 186 ? 25.283 -12.494 -17.417 1.00 34.06 186 GLN A CA 1
ATOM 1525 C C . GLN A 1 186 ? 26.342 -13.351 -16.723 1.00 34.06 186 GLN A C 1
ATOM 1527 O O . GLN A 1 186 ? 27.518 -13.263 -17.136 1.00 34.06 186 GLN A O 1
#

Solvent-accessible surface area (backbone atoms only — not comparable to full-atom values): 11429 Å² total; per-residue (Å²): 135,84,83,80,78,83,75,79,71,94,75,72,72,63,54,62,83,77,54,66,79,82,85,71,68,49,56,52,67,58,53,50,50,34,41,76,69,58,43,26,46,99,86,43,44,72,41,92,67,41,75,82,71,56,81,56,69,66,60,47,51,54,49,51,53,34,52,76,70,68,42,61,81,47,49,35,35,23,52,51,13,31,66,43,53,88,52,87,73,76,81,68,71,66,63,51,46,40,21,36,40,14,18,26,39,43,66,45,87,89,39,61,85,46,45,70,64,57,53,40,51,50,52,47,70,72,53,88,52,74,77,56,43,62,55,51,74,61,69,84,68,87,49,75,75,47,53,60,54,49,53,51,47,51,50,57,73,72,39,85,84,66,54,75,77,64,74,72,55,86,86,57,66,72,75,60,54,63,58,53,69,53,66,79,73,112

Radius of gyration: 19.68 Å; Cα contacts (8 Å, |Δi|>4): 141; chains: 1; bounding box: 50×42×51 Å

pLDDT: mean 73.48, std 20.34, range [29.86, 97.38]

Secondary structure (DSSP, 8-state):
---------TT---HHHHS--------HHHHHHHHHTTSB-TTSPBPTTHHHH--SHHHHHHHHHHHHTT-GGGHHHHHHHHHTTT-------S-HHHHHHHHHHTT-TT-----HHHHHHHHHHH---HHHHHHHTT--S--TTHHHHHHHHHHHHTSTTS-TTTTT-TTS-HHHHHHHHHHTT-